Protein AF-A0A9P5Z4U0-F1 (afdb_monomer_lite)

Secondary structure (DSSP, 8-state):
-HHHHHHHHHHHHHTS--HHHHHHHHHHHHHHHHHHHHHHHHHHHHHIIIIISTTSHHHHHHHHHS--HHHHHHHHHHHHHHHHHHHHHHHHHHHHHGGGS-S-S-------PPP--SS-HHHHHHHHHHHHHHHHHHHHHHHHHHHHHHHHHHHHHH-S-HHHHHHHHHHHHHHHHHHHHHHHHHHHHHHHTTT--GGG-HHHHHHHHHHHHHHHHHHHHHHS--HHHHHHHHHHHHHHHHHHHHHHHTT-

pLDDT: mean 77.18, std 10.47, range [48.59, 92.88]

Sequence (252 aa):
MYTVTYIGTTYIYVSKKSFKRQLVPIAIAILYLCNIIKFGAQWYTIKWEAIDNGNTRDSDFLSLYNLPQWYYLTYEIPFVILLILSDALLYFLLLNWSSSYRWACFRPSHKIRQFNISNALAVEFSQLLTAALTVTFGTTFITTILIAYRIYSVSKHEGVSARRFKHIIDIIVQTGAVNSLTLWALALSPLVDGGTPVLTNTRLFAVQHYTENVLPILAIEVSQPNHDVILSMRGARNEGNMVEDAKEMHRT

Radius of gyration: 24.39 Å; chains: 1; bounding box: 59×64×67 Å

Structure (mmCIF, N/CA/C/O backbone):
data_AF-A0A9P5Z4U0-F1
#
_entry.id   AF-A0A9P5Z4U0-F1
#
loop_
_atom_site.group_PDB
_atom_site.id
_atom_site.type_symbol
_atom_site.label_atom_id
_atom_site.label_alt_id
_atom_site.label_comp_id
_atom_site.label_asym_id
_atom_site.label_entity_id
_atom_site.label_seq_id
_atom_site.pdbx_PDB_ins_code
_atom_site.Cartn_x
_atom_site.Cartn_y
_atom_site.Cartn_z
_atom_site.occupancy
_atom_site.B_iso_or_equiv
_atom_site.auth_seq_id
_atom_site.auth_comp_id
_atom_site.auth_asym_id
_atom_site.auth_atom_id
_atom_site.pdbx_PDB_model_num
ATOM 1 N N . MET A 1 1 ? -13.368 -8.382 -3.125 1.00 49.69 1 MET A N 1
ATOM 2 C CA . MET A 1 1 ? -13.760 -8.093 -1.724 1.00 49.69 1 MET A CA 1
ATOM 3 C C . MET A 1 1 ? -13.945 -6.603 -1.432 1.00 49.69 1 MET A C 1
ATOM 5 O O . MET A 1 1 ? -14.934 -6.269 -0.798 1.00 49.69 1 MET A O 1
ATOM 9 N N . TYR A 1 2 ? -13.079 -5.703 -1.915 1.00 48.84 2 TYR A N 1
ATOM 10 C CA . TYR A 1 2 ? -13.161 -4.261 -1.611 1.00 48.84 2 TYR A CA 1
ATOM 11 C C . TYR A 1 2 ? -14.477 -3.565 -2.005 1.00 48.84 2 TYR A C 1
ATOM 13 O O . TYR A 1 2 ? -14.931 -2.677 -1.289 1.00 48.84 2 TYR A O 1
ATOM 21 N N . THR A 1 3 ? -15.133 -3.992 -3.087 1.00 64.88 3 THR A N 1
ATOM 22 C CA . THR A 1 3 ? -16.388 -3.393 -3.579 1.00 64.88 3 THR A CA 1
ATOM 23 C C . THR A 1 3 ? -17.556 -3.534 -2.603 1.00 64.88 3 THR A C 1
ATOM 25 O O . THR A 1 3 ? -18.311 -2.586 -2.406 1.00 64.88 3 THR A O 1
ATOM 28 N N . VAL A 1 4 ? -17.690 -4.683 -1.937 1.00 64.31 4 VAL A N 1
ATOM 29 C CA . VAL A 1 4 ? -18.792 -4.941 -0.993 1.00 64.31 4 VAL A CA 1
ATOM 30 C C . VAL A 1 4 ? -18.602 -4.139 0.298 1.00 64.31 4 VAL A C 1
ATOM 32 O O . VAL A 1 4 ? -19.541 -3.502 0.777 1.00 64.31 4 VAL A O 1
ATOM 35 N N . THR A 1 5 ? -17.374 -4.093 0.824 1.00 67.44 5 THR A N 1
ATOM 36 C CA . THR A 1 5 ? -17.031 -3.304 2.019 1.00 67.44 5 THR A CA 1
ATOM 37 C C . THR A 1 5 ? -17.203 -1.805 1.768 1.00 67.44 5 THR A C 1
ATOM 39 O O . THR A 1 5 ? -17.684 -1.078 2.642 1.00 67.44 5 THR A O 1
ATOM 42 N N . TYR A 1 6 ? -16.868 -1.350 0.556 1.00 73.25 6 TYR A N 1
ATOM 43 C CA . TYR A 1 6 ? -17.041 0.032 0.114 1.00 73.25 6 TYR A CA 1
ATOM 44 C C . TYR A 1 6 ? -18.516 0.442 0.051 1.00 73.25 6 TYR A C 1
ATOM 46 O O . TYR A 1 6 ? -18.902 1.462 0.622 1.00 73.25 6 TYR A O 1
ATOM 54 N N . ILE A 1 7 ? -19.366 -0.373 -0.576 1.00 72.94 7 ILE A N 1
ATOM 55 C CA . ILE A 1 7 ? -20.804 -0.089 -0.675 1.00 72.94 7 ILE A CA 1
ATOM 56 C C . ILE A 1 7 ? -21.450 -0.082 0.718 1.00 72.94 7 ILE A C 1
ATOM 58 O O . ILE A 1 7 ? -22.199 0.841 1.039 1.00 72.94 7 ILE A O 1
ATOM 62 N N . GLY A 1 8 ? -21.117 -1.053 1.576 1.00 72.88 8 GLY A N 1
ATOM 63 C CA . GLY A 1 8 ? -21.686 -1.149 2.925 1.00 72.88 8 GLY A CA 1
ATOM 64 C C . GLY A 1 8 ? -21.326 0.039 3.823 1.00 72.88 8 GLY A C 1
ATOM 65 O O . GLY A 1 8 ? -22.195 0.616 4.479 1.00 72.88 8 GLY A O 1
ATOM 66 N N . THR A 1 9 ? -20.059 0.460 3.817 1.00 71.38 9 THR A N 1
ATOM 67 C CA . THR A 1 9 ? -19.623 1.641 4.582 1.00 71.38 9 THR A CA 1
ATOM 68 C C . THR A 1 9 ? -20.217 2.930 4.021 1.00 71.38 9 THR A C 1
ATOM 70 O O . THR A 1 9 ? -20.720 3.752 4.789 1.00 71.38 9 THR A O 1
ATOM 73 N N . THR A 1 10 ? -20.254 3.085 2.696 1.00 73.69 10 THR A N 1
ATOM 74 C CA . THR A 1 10 ? -20.835 4.270 2.047 1.00 73.69 10 THR A CA 1
ATOM 75 C C . THR A 1 10 ? -22.327 4.402 2.362 1.00 73.69 10 THR A C 1
ATOM 77 O O . THR A 1 10 ? -22.779 5.485 2.732 1.00 73.69 10 THR A O 1
ATOM 80 N N . TYR A 1 11 ? -23.083 3.300 2.324 1.00 78.06 11 TYR A N 1
ATOM 81 C CA . TYR A 1 11 ? -24.514 3.283 2.646 1.00 78.06 11 TYR A CA 1
ATOM 82 C C . TYR A 1 11 ? -24.805 3.763 4.078 1.00 78.06 11 TYR A C 1
ATOM 84 O O . TYR A 1 11 ? -25.650 4.637 4.294 1.00 78.06 11 TYR A O 1
ATOM 92 N N . ILE A 1 12 ? -24.051 3.264 5.065 1.00 74.31 12 ILE A N 1
ATOM 93 C CA . ILE A 1 12 ? -24.200 3.674 6.471 1.00 74.31 12 ILE A CA 1
ATOM 94 C C . ILE A 1 12 ? -23.897 5.170 6.637 1.00 74.31 12 ILE A C 1
ATOM 96 O O . ILE A 1 12 ? -24.602 5.871 7.369 1.00 74.31 12 ILE A O 1
ATOM 100 N N . TYR A 1 13 ? -22.879 5.680 5.940 1.00 65.31 13 TYR A N 1
ATOM 101 C CA . TYR A 1 13 ? -22.450 7.074 6.051 1.00 65.31 13 TYR A CA 1
ATOM 102 C C . TYR A 1 13 ? -23.389 8.072 5.363 1.00 65.31 13 TYR A C 1
ATOM 104 O O . TYR A 1 13 ? -23.604 9.160 5.901 1.00 65.31 13 TYR A O 1
ATOM 112 N N . VAL A 1 14 ? -23.992 7.706 4.229 1.00 73.19 14 VAL A N 1
ATOM 113 C CA . VAL A 1 14 ? -24.934 8.569 3.493 1.00 73.19 14 VAL A CA 1
ATOM 114 C C . VAL A 1 14 ? -26.236 8.796 4.278 1.00 73.19 14 VAL A C 1
ATOM 116 O O . VAL A 1 14 ? -26.833 9.866 4.182 1.00 73.19 14 VAL A O 1
ATOM 119 N N . SER A 1 15 ? -26.642 7.851 5.131 1.00 76.94 15 SER A N 1
ATOM 120 C CA . SER A 1 15 ? -27.908 7.928 5.879 1.00 76.94 15 SER A CA 1
ATOM 121 C C . SER A 1 15 ? -27.975 9.000 6.988 1.00 76.94 15 SER A C 1
ATOM 123 O O . SER A 1 15 ? -29.068 9.315 7.461 1.00 76.94 15 SER A O 1
ATOM 125 N N . LYS A 1 16 ? -26.850 9.598 7.426 1.00 66.25 16 LYS A N 1
ATOM 126 C CA . LYS A 1 16 ? -26.826 10.593 8.524 1.00 66.25 16 LYS A CA 1
ATOM 127 C C . LYS A 1 16 ? -26.254 11.946 8.081 1.00 66.25 16 LYS A C 1
ATOM 129 O O . LYS A 1 16 ? -25.082 12.075 7.741 1.00 66.25 16 LYS A O 1
ATOM 134 N N . LYS A 1 17 ? -27.091 12.984 8.170 1.00 69.06 17 LYS A N 1
ATOM 135 C CA . LYS A 1 17 ? -26.916 14.344 7.622 1.00 69.06 17 LYS A CA 1
ATOM 136 C C . LYS A 1 17 ? -25.912 15.216 8.410 1.00 69.06 17 LYS A C 1
ATOM 138 O O . LYS A 1 17 ? -26.284 16.228 8.992 1.00 69.06 17 LYS A O 1
ATOM 143 N N . SER A 1 18 ? -24.634 14.833 8.472 1.00 76.50 18 SER A N 1
ATOM 144 C CA . SER A 1 18 ? -23.571 15.682 9.042 1.00 76.50 18 SER A CA 1
ATOM 145 C C . SER A 1 18 ? -22.386 15.801 8.088 1.00 76.50 18 SER A C 1
ATOM 147 O O . SER A 1 18 ? -21.770 14.802 7.728 1.00 76.50 18 SER A O 1
ATOM 149 N N . PHE A 1 19 ? -22.030 17.034 7.723 1.00 62.72 19 PHE A N 1
ATOM 150 C CA . PHE A 1 19 ? -20.951 17.342 6.775 1.00 62.72 19 PHE A CA 1
ATOM 151 C C . PHE A 1 19 ? -19.583 16.797 7.233 1.00 62.72 19 PHE A C 1
ATOM 153 O O . PHE A 1 19 ? -18.803 16.301 6.427 1.00 62.72 19 PHE A O 1
ATOM 160 N N . LYS A 1 20 ? -19.329 16.751 8.552 1.00 68.25 20 LYS A N 1
ATOM 161 C CA . LYS A 1 20 ? -18.110 16.148 9.129 1.00 68.25 20 LYS A CA 1
ATOM 162 C C . LYS A 1 20 ? -17.991 14.642 8.862 1.00 68.25 20 LYS A C 1
ATOM 164 O O . LYS A 1 20 ? -16.892 14.105 8.909 1.00 68.25 20 LYS A O 1
ATOM 169 N N . ARG A 1 21 ? -19.101 13.953 8.577 1.00 69.00 21 ARG A N 1
ATOM 170 C CA . ARG A 1 21 ? -19.104 12.519 8.258 1.00 69.00 21 ARG A CA 1
ATOM 171 C C . ARG A 1 21 ? -18.877 12.230 6.776 1.00 69.00 21 ARG A C 1
ATOM 173 O O . ARG A 1 21 ? -18.514 11.106 6.466 1.00 69.00 21 ARG A O 1
ATOM 180 N N . GLN A 1 22 ? -19.040 13.201 5.878 1.00 79.00 22 GLN A N 1
ATOM 181 C CA . GLN A 1 22 ? -18.910 12.976 4.431 1.00 79.00 22 GLN A CA 1
ATOM 182 C C . GLN A 1 22 ? -17.454 12.933 3.944 1.00 79.00 22 GLN A C 1
ATOM 184 O O . GLN A 1 22 ? -17.178 12.353 2.900 1.00 79.00 22 GLN A O 1
ATOM 189 N N . LEU A 1 23 ? -16.507 13.467 4.719 1.00 80.69 23 LEU A N 1
ATOM 190 C CA . LEU A 1 23 ? -15.082 13.471 4.362 1.00 80.69 23 LEU A CA 1
ATOM 191 C C . LEU A 1 23 ? -14.488 12.055 4.271 1.00 80.69 23 LEU A C 1
ATOM 193 O O . LEU A 1 23 ? -13.725 11.759 3.358 1.00 80.69 23 LEU 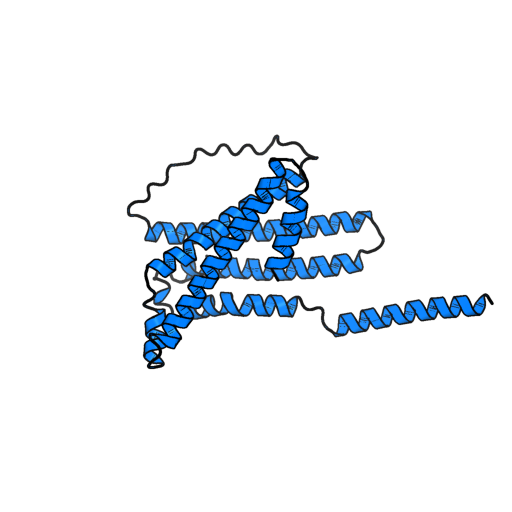A O 1
ATOM 197 N N . VAL A 1 24 ? -14.890 11.167 5.184 1.00 82.38 24 VAL A N 1
ATOM 198 C CA . VAL A 1 24 ? -14.423 9.773 5.233 1.00 82.38 24 VAL A CA 1
ATOM 199 C C . VAL A 1 24 ? -14.803 8.986 3.970 1.00 82.38 24 VAL A C 1
ATOM 201 O O . VAL A 1 24 ? -13.897 8.468 3.322 1.00 82.38 24 VAL A O 1
ATOM 204 N N . PRO A 1 25 ? -16.085 8.896 3.557 1.00 83.50 25 PRO A N 1
ATOM 205 C CA . PRO A 1 25 ? -16.447 8.152 2.354 1.00 83.50 25 PRO A CA 1
ATOM 206 C C . PRO A 1 25 ? -15.852 8.764 1.081 1.00 83.50 25 PRO A C 1
ATOM 208 O O . PRO A 1 25 ? -15.485 8.010 0.186 1.00 83.50 25 PRO A O 1
ATOM 211 N N . ILE A 1 26 ? -15.688 10.092 1.007 1.00 85.44 26 ILE A N 1
ATOM 212 C CA . ILE A 1 26 ? -15.010 10.743 -0.126 1.00 85.44 26 ILE A CA 1
ATOM 213 C C . ILE A 1 26 ? -13.545 10.305 -0.195 1.00 85.44 26 ILE A C 1
ATOM 215 O O . ILE A 1 26 ? -13.085 9.886 -1.253 1.00 85.44 26 ILE A O 1
ATOM 219 N N . ALA A 1 27 ? -12.818 10.344 0.923 1.00 86.38 27 ALA A N 1
ATOM 220 C CA . ALA A 1 27 ? -11.427 9.904 0.954 1.00 86.38 27 ALA A CA 1
ATOM 221 C C . ALA A 1 27 ? -11.297 8.420 0.572 1.00 86.38 27 ALA A C 1
ATOM 223 O O . ALA A 1 27 ? -10.462 8.080 -0.260 1.00 86.38 27 ALA A O 1
ATOM 224 N N . ILE A 1 28 ? -12.173 7.549 1.087 1.00 84.88 28 ILE A N 1
ATOM 225 C CA . ILE A 1 28 ? -12.204 6.128 0.704 1.00 84.88 28 ILE A CA 1
ATOM 226 C C . ILE A 1 28 ? -12.511 5.967 -0.797 1.00 84.88 28 ILE A C 1
ATOM 228 O O . ILE A 1 28 ? -11.898 5.129 -1.454 1.00 84.88 28 ILE A O 1
ATOM 232 N N . ALA A 1 29 ? -13.417 6.774 -1.363 1.00 86.50 29 ALA A N 1
ATOM 233 C CA . ALA A 1 29 ? -13.727 6.760 -2.795 1.00 86.50 29 ALA A CA 1
ATOM 234 C C . ALA A 1 29 ? -12.503 7.114 -3.648 1.00 86.50 29 ALA A C 1
ATOM 236 O O . ALA A 1 29 ? -12.222 6.437 -4.637 1.00 86.50 29 ALA A O 1
ATOM 237 N N . ILE A 1 30 ? -11.757 8.146 -3.243 1.00 86.12 30 ILE A N 1
ATOM 238 C CA . ILE A 1 30 ? -10.537 8.568 -3.935 1.00 86.12 30 ILE A CA 1
ATOM 239 C C . ILE A 1 30 ? -9.465 7.481 -3.821 1.00 86.12 30 ILE A C 1
ATOM 241 O O . ILE A 1 30 ? -8.886 7.106 -4.836 1.00 86.12 30 ILE A O 1
ATOM 245 N N . LEU A 1 31 ? -9.252 6.908 -2.628 1.00 86.38 31 LEU A N 1
ATOM 246 C CA . LEU A 1 31 ? -8.327 5.784 -2.445 1.00 86.38 31 LEU A CA 1
ATOM 247 C C . LEU A 1 31 ? -8.687 4.608 -3.365 1.00 86.38 31 LEU A C 1
ATOM 249 O O . LEU A 1 31 ? -7.815 3.997 -3.981 1.00 86.38 31 LEU A O 1
ATOM 253 N N . TYR A 1 32 ? -9.975 4.286 -3.479 1.00 85.62 32 TYR A N 1
ATOM 254 C CA . TYR A 1 32 ? -10.451 3.219 -4.354 1.00 85.62 32 TYR A CA 1
ATOM 255 C C . TYR A 1 32 ? -10.177 3.524 -5.832 1.00 85.62 32 TYR A C 1
ATOM 257 O O . TYR A 1 32 ? -9.650 2.672 -6.548 1.00 85.62 32 TYR A O 1
ATOM 265 N N . LEU A 1 33 ? -10.457 4.752 -6.275 1.00 89.19 33 LEU A N 1
ATOM 266 C CA . LEU A 1 33 ? -10.175 5.187 -7.641 1.00 89.19 33 LEU A CA 1
ATOM 267 C C . LEU A 1 33 ? -8.672 5.129 -7.959 1.00 89.19 33 LEU A C 1
ATOM 269 O O . LEU A 1 33 ? -8.291 4.604 -9.003 1.00 89.19 33 LEU A O 1
ATOM 273 N N . CYS A 1 34 ? -7.815 5.590 -7.044 1.00 88.94 34 CYS A N 1
ATOM 274 C CA . CYS A 1 34 ? -6.361 5.489 -7.181 1.00 88.94 34 CYS A CA 1
ATOM 275 C C . CYS A 1 34 ? -5.900 4.033 -7.338 1.00 88.94 34 CYS A C 1
ATOM 277 O O . CYS A 1 34 ? -5.071 3.746 -8.198 1.00 88.94 34 CYS A O 1
ATOM 279 N N . ASN A 1 35 ? -6.468 3.104 -6.563 1.00 86.62 35 ASN A N 1
ATOM 280 C CA . ASN A 1 35 ? -6.158 1.679 -6.693 1.00 86.62 35 ASN A CA 1
ATOM 281 C C . ASN A 1 35 ? -6.600 1.097 -8.044 1.00 86.62 35 ASN A C 1
ATOM 283 O O . ASN A 1 35 ? -5.859 0.309 -8.627 1.00 86.62 35 ASN A O 1
ATOM 287 N N . ILE A 1 36 ? -7.760 1.502 -8.576 1.00 86.75 36 ILE A N 1
ATOM 288 C CA . ILE A 1 36 ? -8.194 1.088 -9.921 1.00 86.75 36 ILE A CA 1
ATOM 289 C C . ILE A 1 36 ? -7.211 1.579 -10.983 1.00 86.75 36 ILE A C 1
ATOM 291 O O . ILE A 1 36 ? -6.847 0.809 -11.868 1.00 86.75 36 ILE A O 1
ATOM 295 N N . ILE A 1 37 ? -6.765 2.836 -10.894 1.00 90.50 37 ILE A N 1
ATOM 296 C CA . ILE A 1 37 ? -5.797 3.400 -11.845 1.00 90.50 37 ILE A CA 1
ATOM 297 C C . ILE A 1 37 ? -4.491 2.602 -11.804 1.00 90.50 37 ILE A C 1
ATOM 299 O O . ILE A 1 37 ? -4.004 2.193 -12.856 1.00 90.50 37 ILE A O 1
ATOM 303 N N . LYS A 1 38 ? -3.966 2.309 -10.606 1.00 88.69 38 LYS A N 1
ATOM 304 C CA . LYS A 1 38 ? -2.759 1.483 -10.448 1.00 88.69 38 LYS A CA 1
ATOM 305 C C . LYS A 1 38 ? -2.929 0.089 -11.046 1.00 88.69 38 LYS A C 1
ATOM 307 O O . LYS A 1 38 ? -2.064 -0.364 -11.787 1.00 88.69 38 LYS A O 1
ATOM 312 N N . PHE A 1 39 ? -4.049 -0.570 -10.756 1.00 86.94 39 PHE A N 1
ATOM 313 C CA . PHE A 1 39 ? -4.344 -1.895 -11.298 1.00 86.94 39 PHE A CA 1
ATOM 314 C C . PHE A 1 39 ? -4.455 -1.873 -12.829 1.00 86.94 39 PHE A C 1
ATOM 316 O O . PHE A 1 39 ? -3.916 -2.747 -13.500 1.00 86.94 39 PHE A O 1
ATOM 323 N N . GLY A 1 40 ? -5.103 -0.849 -13.391 1.00 92.38 40 GLY A N 1
ATOM 324 C CA . GLY A 1 40 ? -5.199 -0.655 -14.836 1.00 92.38 40 GLY A CA 1
ATOM 325 C C . GLY A 1 40 ? -3.838 -0.422 -15.494 1.00 92.38 40 GLY A C 1
ATOM 326 O O . GLY A 1 40 ? -3.565 -1.013 -16.536 1.00 92.38 40 GLY A O 1
ATOM 327 N N . ALA A 1 41 ? -2.971 0.381 -14.870 1.00 90.44 41 ALA A N 1
ATOM 328 C CA . ALA A 1 41 ? -1.604 0.598 -15.337 1.00 90.44 41 ALA A CA 1
ATOM 329 C C . ALA A 1 41 ? -0.793 -0.707 -15.313 1.00 90.44 41 ALA A C 1
ATOM 331 O O . ALA A 1 41 ? -0.191 -1.064 -16.319 1.00 90.44 41 ALA A O 1
ATOM 332 N N . GLN A 1 42 ? -0.851 -1.463 -14.213 1.00 88.00 42 GLN A N 1
ATOM 333 C CA . GLN A 1 42 ? -0.169 -2.755 -14.092 1.00 88.00 42 GLN A CA 1
ATOM 334 C C . GLN A 1 42 ? -0.669 -3.771 -15.129 1.00 88.00 42 GLN A C 1
ATOM 336 O O . GLN A 1 42 ? 0.126 -4.455 -15.768 1.00 88.00 42 GLN A O 1
ATOM 341 N N . TRP A 1 43 ? -1.986 -3.849 -15.333 1.00 91.31 43 TRP A N 1
ATOM 342 C CA . TRP A 1 43 ? -2.580 -4.712 -16.352 1.00 91.31 43 TRP A CA 1
ATOM 343 C C . TRP A 1 43 ? -2.118 -4.341 -17.762 1.00 91.31 43 TRP A C 1
ATOM 345 O O . TRP A 1 43 ? -1.783 -5.217 -18.559 1.00 91.31 43 TRP A O 1
ATOM 355 N N . TYR A 1 44 ? -2.091 -3.042 -18.073 1.00 92.88 44 TYR A N 1
ATOM 356 C CA . TYR A 1 44 ? -1.587 -2.561 -19.352 1.00 92.88 44 TYR A CA 1
ATOM 357 C C . TYR A 1 44 ? -0.125 -2.959 -19.560 1.00 92.88 44 TYR A C 1
ATOM 359 O O . TYR A 1 44 ? 0.208 -3.425 -20.643 1.00 92.88 44 TYR A O 1
ATOM 367 N N . THR A 1 45 ? 0.721 -2.832 -18.537 1.00 89.69 45 THR A N 1
ATOM 368 C CA . THR A 1 45 ? 2.134 -3.221 -18.614 1.00 89.69 45 THR A CA 1
ATOM 369 C C . THR A 1 45 ? 2.296 -4.702 -18.927 1.00 89.69 45 THR A C 1
ATOM 371 O O . THR A 1 45 ? 2.984 -5.042 -19.882 1.00 89.69 45 THR A O 1
ATOM 374 N N . ILE A 1 46 ? 1.568 -5.576 -18.226 1.00 87.00 46 ILE A N 1
ATOM 375 C CA . ILE A 1 46 ? 1.584 -7.021 -18.510 1.00 87.00 46 ILE A CA 1
ATOM 376 C C . ILE A 1 46 ? 1.163 -7.293 -19.959 1.00 87.00 46 ILE A C 1
ATOM 378 O O . ILE A 1 46 ? 1.766 -8.119 -20.640 1.00 87.00 46 ILE A O 1
ATOM 382 N N . LYS A 1 47 ? 0.134 -6.594 -20.453 1.00 92.62 47 LYS A N 1
ATOM 383 C CA . LYS A 1 47 ? -0.321 -6.728 -21.841 1.00 92.62 47 LYS A CA 1
ATOM 384 C C . LYS A 1 47 ? 0.748 -6.254 -22.835 1.00 92.62 47 LYS A C 1
ATOM 386 O O . LYS A 1 47 ? 0.997 -6.936 -23.823 1.00 92.62 47 LYS A O 1
ATOM 391 N N . TRP A 1 48 ? 1.350 -5.098 -22.577 1.00 90.44 48 TRP A N 1
ATOM 392 C CA . TRP A 1 48 ? 2.384 -4.491 -23.412 1.00 90.44 48 TRP A CA 1
ATOM 393 C C . TRP A 1 48 ? 3.625 -5.383 -23.520 1.00 90.44 48 TRP A C 1
ATOM 395 O O . TRP A 1 48 ? 4.168 -5.564 -24.608 1.00 90.44 48 TRP A O 1
ATOM 405 N N . GLU A 1 49 ? 4.050 -5.974 -22.406 1.00 87.44 49 GLU A N 1
ATOM 406 C CA . GLU A 1 49 ? 5.168 -6.916 -22.359 1.00 87.44 49 GLU A CA 1
ATOM 407 C C . GLU A 1 49 ? 4.802 -8.210 -23.093 1.00 87.44 49 GLU A C 1
ATOM 409 O O . GLU A 1 49 ? 5.416 -8.544 -24.101 1.00 87.44 49 GLU A O 1
ATOM 414 N N . ALA A 1 50 ? 3.735 -8.888 -22.660 1.00 86.38 50 ALA A N 1
ATOM 415 C CA . ALA A 1 50 ? 3.427 -10.237 -23.125 1.00 86.38 50 ALA A CA 1
ATOM 416 C C . ALA A 1 50 ? 2.872 -10.308 -24.557 1.00 86.38 50 ALA A C 1
ATOM 418 O O . ALA A 1 50 ? 3.066 -11.316 -25.233 1.00 86.38 50 ALA A O 1
ATOM 419 N N . ILE A 1 51 ? 2.129 -9.292 -25.010 1.00 91.25 51 ILE A N 1
ATOM 420 C CA . ILE A 1 51 ? 1.443 -9.321 -26.314 1.00 91.25 51 ILE A CA 1
ATOM 421 C C . ILE A 1 51 ? 2.195 -8.493 -27.347 1.00 91.25 51 ILE A C 1
ATOM 423 O O . ILE A 1 51 ? 2.416 -8.968 -28.458 1.00 91.25 51 ILE A O 1
ATOM 427 N N . ASP A 1 52 ? 2.567 -7.261 -26.996 1.00 92.62 52 ASP A N 1
ATOM 428 C CA . ASP A 1 52 ? 3.088 -6.319 -27.987 1.00 92.62 52 ASP A CA 1
ATOM 429 C C . ASP A 1 52 ? 4.606 -6.487 -28.198 1.00 92.62 52 ASP A C 1
ATOM 431 O O . ASP A 1 52 ? 5.091 -6.273 -29.309 1.00 92.62 52 ASP A O 1
ATOM 435 N N . ASN A 1 53 ? 5.357 -6.917 -27.172 1.00 90.94 53 ASN A N 1
ATOM 436 C CA . ASN A 1 53 ? 6.825 -7.026 -27.223 1.00 90.94 53 ASN A CA 1
ATOM 437 C C . ASN A 1 53 ? 7.381 -8.444 -26.980 1.00 90.94 53 ASN A C 1
ATOM 439 O O . ASN A 1 53 ? 8.594 -8.660 -27.093 1.00 90.94 53 ASN A O 1
ATOM 443 N N . GLY A 1 54 ? 6.513 -9.427 -26.730 1.00 85.19 54 GLY A N 1
ATOM 444 C CA . GLY A 1 54 ? 6.899 -10.775 -26.302 1.00 85.19 54 GLY A CA 1
ATOM 445 C C . GLY A 1 54 ? 7.278 -11.768 -27.393 1.00 85.19 54 GLY A C 1
ATOM 446 O O . GLY A 1 54 ? 7.015 -12.963 -27.278 1.00 85.19 54 GLY A O 1
ATOM 447 N N . ASN A 1 55 ? 7.921 -11.306 -28.468 1.00 90.50 55 ASN A N 1
ATOM 448 C CA . ASN A 1 55 ? 8.374 -12.199 -29.542 1.00 90.50 55 ASN A CA 1
ATOM 449 C C . ASN A 1 55 ? 9.497 -13.154 -29.093 1.00 90.50 55 ASN A C 1
ATOM 451 O O . ASN A 1 55 ? 9.634 -14.246 -29.644 1.00 90.50 55 ASN A O 1
ATOM 455 N N . THR A 1 56 ? 10.320 -12.752 -28.119 1.00 91.62 56 THR A N 1
ATOM 456 C CA . THR A 1 56 ? 11.439 -13.541 -27.581 1.00 91.62 56 THR A CA 1
ATOM 457 C C . THR A 1 56 ? 11.620 -13.274 -26.085 1.00 91.62 56 THR A C 1
ATOM 459 O O . THR A 1 56 ? 11.325 -12.178 -25.619 1.00 91.62 56 THR A O 1
ATOM 462 N N . ARG A 1 57 ? 12.197 -14.225 -25.330 1.00 84.50 57 ARG A N 1
ATOM 463 C CA . ARG A 1 57 ? 12.521 -13.995 -23.904 1.00 84.50 57 ARG A CA 1
ATOM 464 C C . ARG A 1 57 ? 13.436 -12.787 -23.699 1.00 84.50 57 ARG A C 1
ATOM 466 O O . ARG A 1 57 ? 13.292 -12.084 -22.708 1.00 84.50 57 ARG A O 1
ATOM 473 N N . ASP A 1 58 ? 14.362 -12.538 -24.620 1.00 86.69 58 ASP A N 1
ATOM 474 C CA . ASP A 1 58 ? 15.278 -11.400 -24.510 1.00 86.69 58 ASP A CA 1
ATOM 475 C C . ASP A 1 58 ? 14.551 -10.066 -24.735 1.00 86.69 58 ASP A C 1
ATOM 477 O O . ASP A 1 58 ? 14.835 -9.085 -24.044 1.00 86.69 58 ASP A O 1
ATOM 481 N N . SER A 1 59 ? 13.573 -10.025 -25.651 1.00 86.56 59 SER A N 1
ATOM 482 C CA . SER A 1 59 ? 12.748 -8.832 -25.873 1.00 86.56 59 SER A CA 1
ATOM 483 C C . SER A 1 59 ? 11.783 -8.562 -24.717 1.00 86.56 59 SER A C 1
ATOM 485 O O . SER A 1 59 ? 11.597 -7.395 -24.377 1.00 86.56 59 SER A O 1
ATOM 487 N N . ASP A 1 60 ? 11.268 -9.603 -24.051 1.00 81.88 60 ASP A N 1
ATOM 488 C CA . ASP A 1 60 ? 10.514 -9.460 -22.796 1.00 81.88 60 ASP A CA 1
ATOM 489 C C . ASP A 1 60 ? 11.364 -8.749 -21.737 1.00 81.88 60 ASP A C 1
ATOM 491 O O . ASP A 1 60 ? 10.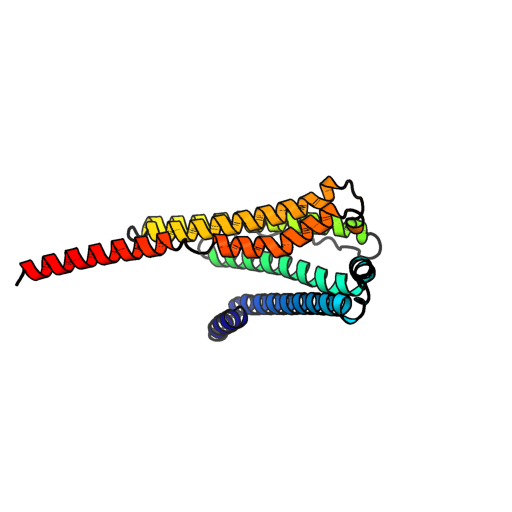961 -7.720 -21.191 1.00 81.88 60 ASP A O 1
ATOM 495 N N . PHE A 1 61 ? 12.588 -9.237 -21.501 1.00 81.44 61 PHE A N 1
ATOM 496 C CA . PHE A 1 61 ? 13.499 -8.620 -20.537 1.00 81.44 61 PHE A CA 1
ATOM 497 C C . PHE A 1 61 ? 13.861 -7.178 -20.909 1.00 81.44 61 PHE A C 1
ATOM 499 O O . PHE A 1 61 ? 13.887 -6.318 -20.034 1.00 81.44 61 PHE A O 1
ATOM 506 N N . LEU A 1 62 ? 14.111 -6.882 -22.186 1.00 84.94 62 LEU A N 1
ATOM 507 C CA . LEU A 1 62 ? 14.400 -5.518 -22.649 1.00 84.94 62 LEU A CA 1
ATOM 508 C C . LEU A 1 62 ? 13.195 -4.575 -22.536 1.00 84.94 62 LEU A C 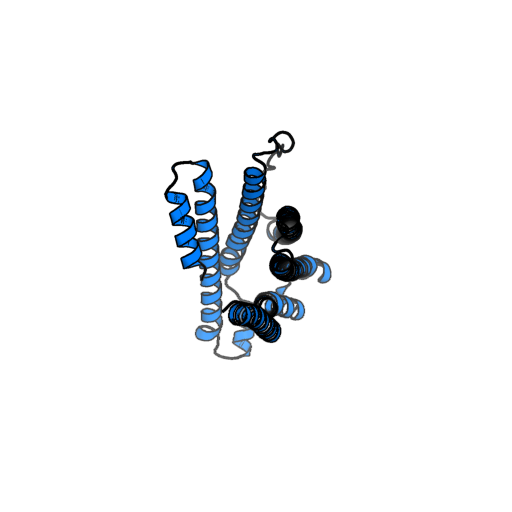1
ATOM 510 O O . LEU A 1 62 ? 13.381 -3.372 -22.334 1.00 84.94 62 LEU A O 1
ATOM 514 N N . SER A 1 63 ? 11.973 -5.094 -22.660 1.00 83.81 63 SER A N 1
ATOM 515 C CA . SER A 1 63 ? 10.750 -4.293 -22.564 1.00 83.81 63 SER A CA 1
ATOM 516 C C . SER A 1 63 ? 10.488 -3.785 -21.141 1.00 83.81 63 SER A C 1
ATOM 518 O O . SER A 1 63 ? 10.067 -2.638 -20.988 1.00 83.81 63 SER A O 1
ATOM 520 N N . LEU A 1 64 ? 10.883 -4.552 -20.114 1.00 79.62 64 LEU A N 1
ATOM 521 C CA . LEU A 1 64 ? 10.839 -4.134 -18.703 1.00 79.62 64 LEU A CA 1
ATOM 522 C C . LEU A 1 64 ? 11.673 -2.871 -18.431 1.00 79.62 64 LEU A C 1
ATOM 524 O O . LEU A 1 64 ? 11.323 -2.059 -17.577 1.00 79.62 64 LEU A O 1
ATOM 528 N N . TYR A 1 65 ? 12.771 -2.677 -19.169 1.00 81.00 65 TYR A N 1
ATOM 529 C CA . TYR A 1 65 ? 13.635 -1.499 -19.025 1.00 81.00 65 TYR A CA 1
ATOM 530 C C . TYR A 1 65 ? 13.161 -0.291 -19.839 1.00 81.00 65 TYR A C 1
ATOM 532 O O . TYR A 1 65 ? 13.564 0.836 -19.555 1.00 81.00 65 TYR A O 1
ATOM 540 N N . ASN A 1 66 ? 12.296 -0.505 -20.832 1.00 86.81 66 ASN A N 1
ATOM 541 C CA . ASN A 1 66 ? 11.823 0.521 -21.762 1.00 86.81 66 ASN A CA 1
ATOM 542 C C . ASN A 1 66 ? 10.337 0.837 -21.552 1.00 86.81 66 ASN A C 1
ATOM 544 O O . ASN A 1 66 ? 9.569 0.983 -22.506 1.00 86.81 66 ASN A O 1
ATOM 548 N N . LEU A 1 67 ? 9.931 0.955 -20.286 1.00 85.50 67 LEU A N 1
ATOM 549 C CA . LEU A 1 67 ? 8.572 1.341 -19.927 1.00 85.50 67 LEU A CA 1
ATOM 550 C C . LEU A 1 67 ? 8.256 2.760 -20.433 1.00 85.50 67 LEU A C 1
ATOM 552 O O . LEU A 1 67 ? 9.074 3.674 -20.273 1.00 85.50 67 LEU A O 1
ATOM 556 N N . PRO A 1 68 ? 7.058 2.986 -21.001 1.00 88.25 68 PRO A N 1
ATOM 557 C CA . PRO A 1 68 ? 6.639 4.314 -21.422 1.00 88.25 68 PRO A CA 1
ATOM 558 C C . PRO A 1 68 ? 6.699 5.320 -20.268 1.00 88.25 68 PRO A C 1
ATOM 560 O O . PRO A 1 68 ? 6.259 5.028 -19.160 1.00 88.25 68 PRO A O 1
ATOM 563 N N . GLN A 1 69 ? 7.157 6.547 -20.523 1.00 84.56 69 GLN A N 1
ATOM 564 C CA . GLN A 1 69 ? 7.319 7.555 -19.465 1.00 84.56 69 GLN A CA 1
ATOM 565 C C . GLN A 1 69 ? 6.012 7.863 -18.707 1.00 84.56 69 GLN A C 1
ATOM 567 O O . GLN A 1 69 ? 6.028 8.159 -17.512 1.00 84.56 69 GLN A O 1
ATOM 572 N N . TRP A 1 70 ? 4.864 7.762 -19.385 1.00 86.75 70 TRP A N 1
ATOM 573 C CA . TRP A 1 70 ? 3.558 7.966 -18.761 1.00 86.75 70 TRP A CA 1
ATOM 574 C C . TRP A 1 70 ? 3.239 6.913 -17.690 1.00 86.75 70 TRP A C 1
ATOM 576 O O . TRP A 1 70 ? 2.498 7.234 -16.762 1.00 86.75 70 TRP A O 1
ATOM 586 N N . TYR A 1 71 ? 3.818 5.706 -17.770 1.00 88.00 71 TYR A N 1
ATOM 587 C CA . TYR A 1 71 ? 3.617 4.642 -16.784 1.00 88.00 71 TYR A CA 1
ATOM 588 C C . TYR A 1 71 ? 4.011 5.126 -15.389 1.00 88.00 71 TYR A C 1
ATOM 590 O O . TYR A 1 71 ? 3.208 5.046 -14.457 1.00 88.00 71 TYR A O 1
ATOM 598 N N . TYR A 1 72 ? 5.193 5.741 -15.277 1.00 83.25 72 TYR A N 1
ATOM 599 C CA . TYR A 1 72 ? 5.686 6.309 -14.024 1.00 83.25 72 TYR A CA 1
ATOM 600 C C . TYR A 1 72 ? 4.715 7.351 -13.463 1.00 83.25 72 TYR A C 1
ATOM 602 O O . TYR A 1 72 ? 4.370 7.298 -12.290 1.00 83.25 72 TYR A O 1
ATOM 610 N N . LEU A 1 73 ? 4.176 8.244 -14.298 1.00 84.25 73 LEU A N 1
ATOM 611 C CA . LEU A 1 73 ? 3.182 9.226 -13.846 1.00 84.25 73 LEU A CA 1
ATOM 612 C C . LEU A 1 73 ? 1.904 8.548 -13.336 1.00 84.25 73 LEU A C 1
ATOM 614 O O . LEU A 1 73 ? 1.386 8.911 -12.281 1.00 84.25 73 LEU A O 1
ATOM 618 N N . THR A 1 74 ? 1.402 7.546 -14.059 1.00 88.25 74 THR A N 1
ATOM 619 C CA . THR A 1 74 ? 0.172 6.834 -13.685 1.00 88.25 74 THR A CA 1
ATOM 620 C C . THR A 1 74 ? 0.330 5.910 -12.484 1.00 88.25 74 THR A C 1
ATOM 622 O O . THR A 1 74 ? -0.666 5.615 -11.831 1.00 88.25 74 THR A O 1
ATOM 625 N N . TYR A 1 75 ? 1.545 5.461 -12.169 1.00 85.94 75 TYR A N 1
ATOM 626 C CA . TYR A 1 75 ? 1.806 4.568 -11.043 1.00 85.94 75 TYR A CA 1
ATOM 627 C C . TYR A 1 75 ? 2.211 5.336 -9.776 1.00 85.94 75 TYR A C 1
ATOM 629 O O . TYR A 1 75 ? 1.648 5.102 -8.702 1.00 85.94 75 TYR A O 1
ATOM 637 N N . GLU A 1 76 ? 3.123 6.302 -9.911 1.00 81.62 76 GLU A N 1
ATOM 638 C CA . GLU A 1 76 ? 3.701 7.061 -8.796 1.00 81.62 76 GLU A CA 1
ATOM 639 C C . GLU A 1 76 ? 2.728 8.097 -8.223 1.00 81.62 76 GLU A C 1
ATOM 641 O O . GLU A 1 76 ? 2.586 8.218 -7.005 1.00 81.62 76 GLU A O 1
ATOM 646 N N . ILE A 1 77 ? 1.999 8.835 -9.072 1.00 85.00 77 ILE A N 1
ATOM 647 C CA . ILE A 1 77 ? 1.093 9.891 -8.589 1.00 85.00 77 ILE A CA 1
ATOM 648 C C . ILE A 1 77 ? -0.023 9.302 -7.712 1.00 85.00 77 ILE A C 1
ATOM 650 O O . ILE A 1 77 ? -0.210 9.784 -6.589 1.00 85.00 77 ILE A O 1
ATOM 654 N N . PRO A 1 78 ? -0.753 8.247 -8.134 1.00 88.25 78 PRO A N 1
ATOM 655 C CA . PRO A 1 78 ? -1.746 7.623 -7.268 1.00 88.25 78 PRO A CA 1
ATOM 656 C C . PRO A 1 78 ? -1.138 7.027 -6.003 1.00 88.25 78 PRO A C 1
ATOM 658 O O . PRO A 1 78 ? -1.798 7.048 -4.971 1.00 88.25 78 PRO A O 1
ATOM 661 N N . PHE A 1 79 ? 0.101 6.530 -6.048 1.00 83.06 79 PHE A N 1
ATOM 662 C CA . PHE A 1 79 ? 0.788 6.033 -4.859 1.00 83.06 79 PHE A CA 1
ATOM 663 C C . PHE A 1 79 ? 1.007 7.138 -3.817 1.00 83.06 79 PHE A C 1
ATOM 665 O O . PHE A 1 79 ? 0.628 6.969 -2.658 1.00 83.06 79 PHE A O 1
ATOM 672 N N . VAL A 1 80 ? 1.511 8.304 -4.229 1.00 81.38 80 VAL A N 1
ATOM 673 C CA . VAL A 1 80 ? 1.678 9.460 -3.333 1.00 81.38 80 VAL A CA 1
ATOM 674 C C . VAL A 1 80 ? 0.328 9.942 -2.789 1.00 81.38 80 VAL A C 1
ATOM 676 O O . VAL A 1 80 ? 0.207 10.242 -1.602 1.00 81.38 80 VAL A O 1
ATOM 679 N N . ILE A 1 81 ? -0.718 9.967 -3.622 1.00 84.81 81 ILE A N 1
ATOM 680 C CA . ILE A 1 81 ? -2.075 10.332 -3.184 1.00 84.81 81 ILE A CA 1
ATOM 681 C C . ILE A 1 81 ? -2.613 9.329 -2.155 1.00 84.81 81 ILE A C 1
ATOM 683 O O . ILE A 1 81 ? -3.171 9.750 -1.142 1.00 84.81 81 ILE A O 1
ATOM 687 N N . LEU A 1 82 ? -2.436 8.024 -2.388 1.00 85.75 82 LEU A N 1
ATOM 688 C CA . LEU A 1 82 ? -2.825 6.966 -1.450 1.00 85.75 82 LEU A CA 1
ATOM 689 C C . LEU A 1 82 ? -2.146 7.166 -0.094 1.00 85.75 82 LEU A C 1
ATOM 691 O O . LEU A 1 82 ? -2.808 7.081 0.937 1.00 85.75 82 LEU A O 1
ATOM 695 N N . LEU A 1 83 ? -0.852 7.481 -0.109 1.00 79.94 83 LEU A N 1
ATOM 696 C CA . LEU A 1 83 ? -0.036 7.710 1.078 1.00 79.94 83 LEU A CA 1
ATOM 697 C C . LEU A 1 83 ? -0.537 8.920 1.881 1.00 79.94 83 LEU A C 1
ATOM 699 O O . LEU A 1 83 ? -0.880 8.790 3.056 1.00 79.94 83 LEU A O 1
ATOM 703 N N . ILE A 1 84 ? -0.705 10.068 1.216 1.00 82.88 84 ILE A N 1
ATOM 704 C CA . ILE A 1 84 ? -1.206 11.304 1.838 1.00 82.88 84 ILE A CA 1
ATOM 705 C C . ILE A 1 84 ? -2.624 11.114 2.388 1.00 82.88 84 ILE A C 1
ATOM 707 O O . ILE A 1 84 ? -2.916 11.527 3.510 1.00 82.88 84 ILE A O 1
ATOM 711 N N . LEU A 1 85 ? -3.525 10.500 1.615 1.00 85.62 85 LEU A N 1
ATOM 712 C CA . LEU A 1 85 ? -4.909 10.284 2.040 1.00 85.62 85 LEU A CA 1
ATOM 713 C C . LEU A 1 85 ? -5.014 9.260 3.166 1.00 85.62 85 LEU A C 1
ATOM 715 O O . LEU A 1 85 ? -5.861 9.432 4.041 1.00 85.62 85 LEU A O 1
ATOM 719 N N . SER A 1 86 ? -4.172 8.226 3.164 1.00 83.25 86 SER A N 1
ATOM 720 C CA . SER A 1 86 ? -4.103 7.239 4.242 1.00 83.25 86 SER A CA 1
ATOM 721 C C . SER A 1 86 ? -3.693 7.899 5.556 1.00 83.25 86 SER A C 1
ATOM 723 O O . SER A 1 86 ? -4.396 7.762 6.559 1.00 83.25 86 SER A O 1
ATOM 725 N N . ASP A 1 87 ? -2.625 8.699 5.541 1.00 80.00 87 ASP A N 1
ATOM 726 C CA . ASP A 1 87 ? -2.165 9.425 6.728 1.00 80.00 87 ASP A CA 1
ATOM 727 C C . ASP A 1 87 ? -3.186 10.482 7.179 1.00 80.00 87 ASP A C 1
ATOM 729 O O . ASP A 1 87 ? -3.466 10.617 8.374 1.00 80.00 87 ASP A O 1
ATOM 733 N N . ALA A 1 88 ? -3.819 11.191 6.239 1.00 82.31 88 ALA A N 1
ATOM 734 C CA . ALA A 1 88 ? -4.877 12.152 6.546 1.00 82.31 88 ALA A CA 1
ATOM 735 C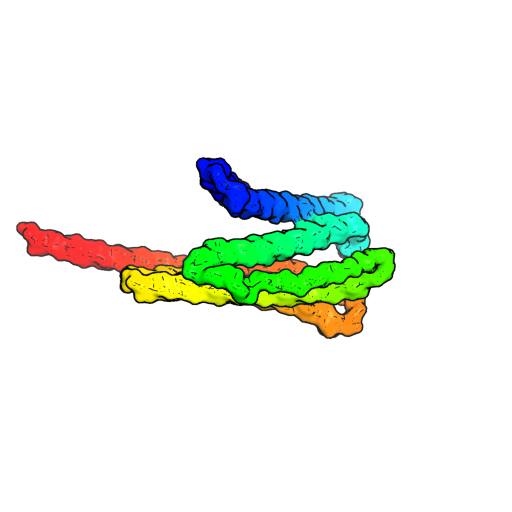 C . ALA A 1 88 ? -6.111 11.478 7.170 1.00 82.31 88 ALA A C 1
ATOM 737 O O . ALA A 1 88 ? -6.685 12.007 8.126 1.00 82.31 88 ALA A O 1
ATOM 738 N N . LEU A 1 89 ? -6.512 10.305 6.668 1.00 83.31 89 LEU A N 1
ATOM 739 C CA . LEU A 1 89 ? -7.601 9.505 7.231 1.00 83.31 89 LEU A CA 1
ATOM 740 C C . LEU A 1 89 ? -7.258 9.006 8.629 1.00 83.31 89 LEU A C 1
ATOM 742 O O . LEU A 1 89 ? -8.092 9.114 9.527 1.00 83.31 89 LEU A O 1
ATOM 746 N N . LEU A 1 90 ? -6.042 8.504 8.831 1.00 79.19 90 LEU A N 1
ATOM 747 C CA . LEU A 1 90 ? -5.563 8.072 10.138 1.00 79.19 90 LEU A CA 1
ATOM 748 C C . LEU A 1 90 ? -5.602 9.228 11.142 1.00 79.19 90 LEU A C 1
ATOM 750 O O . LEU A 1 90 ? -6.189 9.099 12.216 1.00 79.19 90 LEU A O 1
ATOM 754 N N . TYR A 1 91 ? -5.031 10.374 10.776 1.00 80.69 91 TYR A N 1
ATOM 755 C CA . TYR A 1 91 ? -5.040 11.576 11.602 1.00 80.69 91 TYR A CA 1
ATOM 756 C C . TYR A 1 91 ? -6.468 12.030 11.925 1.00 80.69 91 TYR A C 1
ATOM 758 O O . TYR A 1 91 ? -6.793 12.322 13.078 1.00 80.69 91 TYR A O 1
ATOM 766 N N . PHE A 1 92 ? -7.353 12.026 10.926 1.00 80.69 92 PHE A N 1
ATOM 767 C CA . PHE A 1 92 ? -8.760 12.367 11.104 1.00 80.69 92 PHE A CA 1
ATOM 768 C C . PHE A 1 92 ? -9.475 11.401 12.056 1.00 80.69 92 PHE A C 1
ATOM 770 O O . PHE A 1 92 ? -10.230 11.839 12.928 1.00 80.69 92 PHE A O 1
ATOM 777 N N . LEU A 1 93 ? -9.223 10.096 11.931 1.00 77.38 93 LEU A N 1
ATOM 778 C CA . LEU A 1 93 ? -9.762 9.080 12.832 1.00 77.38 93 LEU A CA 1
ATOM 779 C C . LEU A 1 93 ? -9.255 9.286 14.261 1.00 77.38 93 LEU A C 1
ATOM 781 O O . LEU A 1 93 ? -10.064 9.233 15.183 1.00 77.38 93 LEU A O 1
ATOM 785 N N . LEU A 1 94 ? -7.966 9.585 14.448 1.00 74.06 94 LEU A N 1
ATOM 786 C CA . LEU A 1 94 ? -7.368 9.847 15.762 1.00 74.06 94 LEU A CA 1
ATOM 787 C C . LEU A 1 94 ? -7.945 11.107 16.425 1.00 74.06 94 LEU A C 1
ATOM 789 O O . LEU A 1 94 ? -8.287 11.077 17.607 1.00 74.06 94 LEU A O 1
ATOM 793 N N . LEU A 1 95 ? -8.124 12.195 15.673 1.00 72.19 95 LEU A N 1
ATOM 794 C CA . LEU A 1 95 ? -8.737 13.423 16.192 1.00 72.19 95 L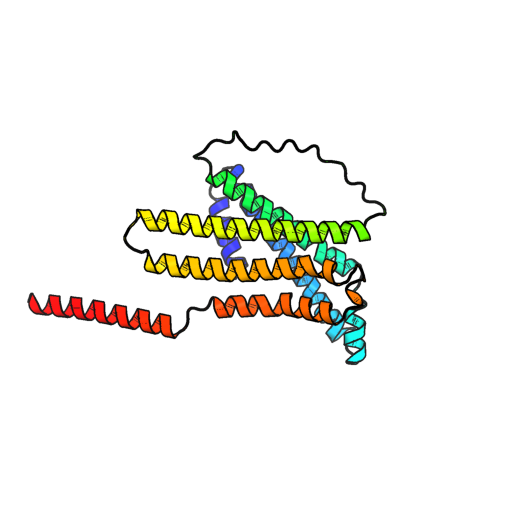EU A CA 1
ATOM 795 C C . LEU A 1 95 ? -10.217 13.248 16.523 1.00 72.19 95 LEU A C 1
ATOM 797 O O . LEU A 1 95 ? -10.703 13.736 17.544 1.00 72.19 95 LEU A O 1
ATOM 801 N N . ASN A 1 96 ? -10.959 12.561 15.656 1.00 70.44 96 ASN A N 1
ATOM 802 C CA . ASN A 1 96 ? -12.372 12.314 15.907 1.00 70.44 96 ASN A CA 1
ATOM 803 C C . ASN A 1 96 ? -12.563 11.335 17.080 1.00 70.44 96 ASN A C 1
ATOM 805 O O . ASN A 1 96 ? -13.543 11.439 17.818 1.00 70.44 96 ASN A O 1
ATOM 809 N N . TRP A 1 97 ? -11.601 10.431 17.293 1.00 66.12 97 TRP A N 1
ATOM 810 C CA . TRP A 1 97 ? -11.544 9.538 18.447 1.00 66.12 97 TRP A CA 1
ATOM 811 C C . TRP A 1 97 ? -11.357 10.301 19.764 1.00 66.12 97 TRP A C 1
ATOM 813 O O . TRP A 1 97 ? -12.014 10.002 20.762 1.00 66.12 97 TRP A O 1
ATOM 823 N N . SER A 1 98 ? -10.513 11.334 19.777 1.00 61.38 98 SER A N 1
ATOM 824 C CA . SER A 1 98 ? -10.211 12.116 20.977 1.00 61.38 98 SER A CA 1
ATOM 825 C C . SER A 1 98 ? -11.253 13.188 21.301 1.00 61.38 98 SER A C 1
ATOM 827 O O . SER A 1 98 ? -10.966 14.087 22.084 1.00 61.38 98 SER A O 1
ATOM 829 N N . SER A 1 99 ? -12.486 13.109 20.786 1.00 56.19 99 SER A N 1
ATOM 830 C CA . SER A 1 99 ? -13.556 14.052 21.157 1.00 56.19 99 SER A CA 1
ATOM 831 C C . SER A 1 99 ? -13.829 14.115 22.676 1.00 56.19 99 SER A C 1
ATOM 833 O O . SER A 1 99 ? -14.527 15.027 23.117 1.00 56.19 99 SER A O 1
ATOM 835 N N . SER A 1 100 ? -13.271 13.199 23.479 1.00 58.66 100 SER A N 1
ATOM 836 C CA . SER A 1 100 ? -13.289 13.270 24.946 1.00 58.66 100 SER A CA 1
ATOM 837 C C . SER A 1 100 ? -12.098 14.016 25.585 1.00 58.66 100 SER A C 1
ATOM 839 O O . SER A 1 100 ? -12.192 14.376 26.754 1.00 58.66 100 SER A O 1
ATOM 841 N N . TYR A 1 101 ? -11.006 14.308 24.865 1.00 50.84 101 TYR A N 1
ATOM 842 C CA . TYR A 1 101 ? -9.845 15.049 25.383 1.00 50.84 101 TYR A CA 1
ATOM 843 C C . TYR A 1 101 ? -9.423 16.154 24.401 1.00 50.84 101 TYR A C 1
ATOM 845 O O . TYR A 1 101 ? -8.988 15.926 23.277 1.00 50.84 101 TYR A O 1
ATOM 853 N N . ARG A 1 102 ? -9.657 17.390 24.842 1.00 54.56 102 ARG A N 1
ATOM 854 C CA . ARG A 1 102 ? -9.772 18.622 24.056 1.00 54.56 102 ARG A CA 1
ATOM 855 C C . ARG A 1 102 ? -8.538 18.969 23.204 1.00 54.56 102 ARG A C 1
ATOM 857 O O . ARG A 1 102 ? -7.437 19.095 23.719 1.00 54.56 102 ARG A O 1
ATOM 864 N N . TRP A 1 103 ? -8.829 19.259 21.935 1.00 48.59 103 TRP A N 1
ATOM 865 C CA . TRP A 1 103 ? -8.233 20.076 20.855 1.00 48.59 103 TRP A CA 1
ATOM 866 C C . TRP A 1 103 ? -7.164 21.167 21.139 1.00 48.59 103 TRP A C 1
ATOM 868 O O . TRP A 1 103 ? -6.900 21.982 20.257 1.00 48.59 103 TRP A O 1
ATOM 878 N N . ALA A 1 104 ? -6.547 21.248 22.318 1.00 56.94 104 ALA A N 1
ATOM 879 C CA . ALA A 1 104 ? -5.697 22.379 22.698 1.00 56.94 104 ALA A CA 1
ATOM 880 C C . ALA A 1 104 ? -4.232 22.268 22.232 1.00 56.94 104 ALA A C 1
ATOM 882 O O . ALA A 1 104 ? -3.604 23.297 22.004 1.00 56.94 104 ALA A O 1
ATOM 883 N N . CYS A 1 105 ? -3.677 21.064 22.059 1.00 55.94 105 CYS A N 1
ATOM 884 C CA . CYS A 1 105 ? -2.222 20.926 21.890 1.00 55.94 105 CYS A CA 1
ATOM 885 C C . CYS A 1 105 ? -1.711 20.855 20.445 1.00 55.94 105 CYS A C 1
ATOM 887 O O . CYS A 1 105 ? -0.506 20.949 20.251 1.00 55.94 105 CYS A O 1
ATOM 889 N N . PHE A 1 106 ? -2.566 20.715 19.428 1.00 52.94 106 PHE A N 1
ATOM 890 C CA . PHE A 1 106 ? -2.081 20.504 18.059 1.00 52.94 106 PHE A CA 1
ATOM 891 C C . PHE A 1 106 ? -2.752 21.442 17.054 1.00 52.94 106 PHE A C 1
ATOM 893 O O . PHE A 1 106 ? -3.582 21.041 16.244 1.00 52.94 106 PHE A O 1
ATOM 900 N N . ARG A 1 107 ? -2.391 22.729 17.114 1.00 58.75 107 ARG A N 1
ATOM 901 C CA . ARG A 1 107 ? -2.511 23.619 15.952 1.00 58.75 107 ARG A CA 1
ATOM 902 C C . ARG A 1 107 ? -1.211 23.507 15.155 1.00 58.75 107 ARG A C 1
ATOM 904 O O . ARG A 1 107 ? -0.212 24.058 15.609 1.00 58.75 107 ARG A O 1
ATOM 911 N N . PRO A 1 108 ? -1.186 22.822 14.001 1.00 56.38 108 PRO A N 1
ATOM 912 C CA . PRO A 1 108 ? -0.015 22.851 13.139 1.00 56.38 108 PRO A CA 1
ATOM 913 C C . PRO A 1 108 ? 0.179 24.278 12.606 1.00 56.38 108 PRO A C 1
ATOM 915 O O . PRO A 1 108 ? -0.588 24.764 11.777 1.00 56.38 108 PRO A O 1
ATOM 918 N N . SER A 1 109 ? 1.196 24.974 13.106 1.00 49.50 109 SER A N 1
ATOM 919 C CA . SER A 1 109 ? 1.637 26.289 12.639 1.00 49.50 109 SER A CA 1
ATOM 920 C C . SER A 1 109 ? 2.570 26.138 11.434 1.00 49.50 109 SER A C 1
ATOM 922 O O . SER A 1 109 ? 3.728 26.543 11.468 1.00 49.50 109 SER A O 1
ATOM 924 N N . HIS A 1 110 ? 2.095 25.531 10.345 1.00 50.19 110 HIS A N 1
ATOM 925 C CA . HIS A 1 110 ? 2.933 25.338 9.161 1.00 50.19 110 HIS A CA 1
ATOM 926 C C . HIS A 1 110 ? 2.699 26.432 8.119 1.00 50.19 110 HIS A C 1
ATOM 928 O O . HIS A 1 110 ? 1.692 26.458 7.415 1.00 50.19 110 HIS A O 1
ATOM 934 N N . LYS A 1 111 ? 3.688 27.328 7.995 1.00 55.84 111 LYS A N 1
ATOM 935 C CA . LYS A 1 111 ? 3.924 28.089 6.765 1.00 55.84 111 LYS A CA 1
ATOM 936 C C . LYS A 1 111 ? 4.241 27.081 5.661 1.00 55.84 111 LYS A C 1
ATOM 938 O O . LYS A 1 111 ? 5.317 26.487 5.662 1.00 55.84 111 LYS A O 1
ATOM 943 N N . ILE A 1 112 ? 3.302 26.880 4.743 1.00 54.41 112 ILE A N 1
ATOM 944 C CA . ILE A 1 112 ? 3.512 26.058 3.551 1.00 54.41 112 ILE A CA 1
ATOM 945 C C . ILE A 1 112 ? 4.529 26.797 2.677 1.00 54.41 112 ILE A C 1
ATOM 947 O O . ILE A 1 112 ? 4.228 27.832 2.082 1.00 54.41 112 ILE A O 1
ATOM 951 N N . ARG A 1 113 ? 5.769 26.305 2.672 1.00 56.22 113 ARG A N 1
ATOM 952 C CA . ARG A 1 113 ? 6.827 26.787 1.786 1.00 56.22 113 ARG A CA 1
ATOM 953 C C . ARG A 1 113 ? 6.435 26.391 0.362 1.00 56.22 113 ARG A C 1
ATOM 955 O O . ARG A 1 113 ? 6.205 25.215 0.102 1.00 56.22 113 ARG A O 1
ATOM 962 N N . GLN A 1 114 ? 6.305 27.372 -0.530 1.00 59.28 114 GLN A N 1
ATOM 963 C CA . GLN A 1 114 ? 5.987 27.125 -1.937 1.00 59.28 114 GLN A CA 1
ATOM 964 C C . GLN A 1 114 ? 7.107 26.282 -2.561 1.00 59.28 114 GLN A C 1
ATOM 966 O O . GLN A 1 114 ? 8.272 26.679 -2.536 1.00 59.28 114 GLN A O 1
ATOM 971 N N . PHE A 1 115 ? 6.749 25.099 -3.058 1.00 52.53 115 PHE A N 1
ATOM 972 C CA . PHE A 1 115 ? 7.659 24.179 -3.735 1.00 52.53 115 PHE A CA 1
ATOM 973 C C . PHE A 1 115 ? 7.743 24.599 -5.208 1.00 52.53 115 PHE A C 1
ATOM 975 O O . PHE A 1 115 ? 6.714 24.704 -5.873 1.00 52.53 115 PHE A O 1
ATOM 982 N N . ASN A 1 116 ? 8.941 24.915 -5.700 1.00 51.41 116 ASN A N 1
ATOM 983 C CA . ASN A 1 116 ? 9.152 25.427 -7.055 1.00 51.41 116 ASN A CA 1
ATOM 984 C C . ASN A 1 116 ? 9.572 24.255 -7.962 1.00 51.41 116 ASN A C 1
ATOM 986 O O . ASN A 1 116 ? 10.625 23.667 -7.750 1.00 51.41 116 ASN A O 1
ATOM 990 N N . ILE A 1 117 ? 8.724 23.874 -8.922 1.00 53.97 117 ILE A N 1
ATOM 991 C CA . ILE A 1 117 ? 8.685 22.512 -9.503 1.00 53.97 117 ILE A CA 1
ATOM 992 C C . ILE A 1 117 ? 9.624 22.310 -10.717 1.00 53.97 117 ILE A C 1
ATOM 994 O O . ILE A 1 117 ? 9.730 21.204 -11.232 1.00 53.97 117 ILE A O 1
ATOM 998 N N . SER A 1 118 ? 10.324 23.330 -11.228 1.00 61.91 118 SER A N 1
ATOM 999 C CA . SER A 1 118 ? 10.671 23.268 -12.657 1.00 61.91 118 SER A CA 1
ATOM 1000 C C . SER A 1 118 ? 11.887 22.438 -13.089 1.00 61.91 118 SER A C 1
ATOM 1002 O O . SER A 1 118 ? 11.820 21.975 -14.215 1.00 61.91 118 SER A O 1
ATOM 1004 N N . ASN A 1 119 ? 12.950 22.178 -12.303 1.00 50.47 119 ASN A N 1
ATOM 1005 C CA . ASN A 1 119 ? 14.130 21.451 -12.850 1.00 50.47 119 ASN A CA 1
ATOM 1006 C C . ASN A 1 119 ? 14.965 20.584 -11.872 1.00 50.47 119 ASN A C 1
ATOM 1008 O O . ASN A 1 119 ? 15.831 19.839 -12.322 1.00 50.47 119 ASN A O 1
ATOM 1012 N N . ALA A 1 120 ? 14.704 20.603 -10.559 1.00 55.53 120 ALA A N 1
ATOM 1013 C CA . ALA A 1 120 ? 15.385 19.746 -9.565 1.00 55.53 120 ALA A CA 1
ATOM 1014 C C . ALA A 1 120 ? 14.697 18.373 -9.360 1.00 55.53 120 ALA A C 1
ATOM 1016 O O . ALA A 1 120 ? 15.034 17.608 -8.455 1.00 55.53 120 ALA A O 1
ATOM 1017 N N . LEU A 1 121 ? 13.732 18.057 -10.230 1.00 57.78 121 LEU A N 1
ATOM 1018 C CA . LEU A 1 121 ? 12.675 17.074 -10.004 1.00 57.78 121 LEU A CA 1
ATOM 1019 C C . LEU A 1 121 ? 13.187 15.649 -9.737 1.00 57.78 121 LEU A C 1
ATOM 1021 O O . LEU A 1 121 ? 12.619 14.959 -8.907 1.00 57.78 121 LEU A O 1
ATOM 1025 N N . ALA A 1 122 ? 14.253 15.195 -10.401 1.00 58.16 122 ALA A N 1
ATOM 1026 C CA . ALA A 1 122 ? 14.686 13.797 -10.298 1.00 58.16 122 ALA A CA 1
ATOM 1027 C C . ALA A 1 122 ? 15.430 13.479 -8.986 1.00 58.16 122 ALA A C 1
ATOM 1029 O O . ALA A 1 122 ? 15.168 12.454 -8.359 1.00 58.16 122 ALA A O 1
ATOM 1030 N N . VAL A 1 123 ? 16.335 14.364 -8.551 1.00 62.19 123 VAL A N 1
ATOM 1031 C CA . VAL A 1 123 ? 17.092 14.184 -7.297 1.00 62.19 123 VAL A CA 1
ATOM 1032 C C . VAL A 1 123 ? 16.206 14.476 -6.087 1.00 62.19 123 VAL A C 1
ATOM 1034 O O . VAL A 1 123 ? 16.305 13.798 -5.067 1.00 62.19 123 VAL A O 1
ATOM 1037 N N . GLU A 1 124 ? 15.293 15.442 -6.201 1.00 68.25 124 GLU A N 1
ATOM 1038 C CA . GLU A 1 124 ? 14.338 15.730 -5.132 1.00 68.25 124 GLU A CA 1
ATOM 1039 C C . GLU A 1 124 ? 13.267 14.642 -5.000 1.00 68.25 124 GLU A C 1
ATOM 1041 O O . GLU A 1 124 ? 12.828 14.364 -3.886 1.00 68.25 124 GLU A O 1
ATOM 1046 N N . PHE A 1 125 ? 12.877 13.972 -6.092 1.00 69.06 125 PHE A N 1
ATOM 1047 C CA . PHE A 1 125 ? 11.858 12.924 -6.039 1.00 69.06 125 PHE A CA 1
ATOM 1048 C C . PHE A 1 125 ? 12.322 11.684 -5.270 1.00 69.06 125 PHE A C 1
ATOM 1050 O O . PHE A 1 125 ? 11.554 11.157 -4.471 1.00 69.06 125 PHE A O 1
ATOM 1057 N N . SER A 1 126 ? 13.574 11.240 -5.427 1.00 68.56 126 SER A N 1
ATOM 1058 C CA . SER A 1 126 ? 14.090 10.088 -4.668 1.00 68.56 126 SER A CA 1
ATOM 1059 C C . SER A 1 126 ? 14.176 10.379 -3.165 1.00 68.56 126 SER A C 1
ATOM 1061 O O . SER A 1 126 ? 13.814 9.534 -2.341 1.00 68.56 126 SER A O 1
ATOM 1063 N N . GLN A 1 127 ? 14.576 11.599 -2.794 1.00 75.88 127 GLN A N 1
ATOM 1064 C CA . GLN A 1 127 ? 14.584 12.054 -1.401 1.00 75.88 127 GLN A CA 1
ATOM 1065 C C . GLN A 1 127 ? 13.165 12.178 -0.841 1.00 75.88 127 GLN A C 1
ATOM 1067 O O . GLN A 1 127 ? 12.906 11.731 0.277 1.00 75.88 127 GLN A O 1
ATOM 1072 N N . LEU A 1 128 ? 12.237 12.736 -1.623 1.00 74.38 128 LEU A N 1
ATOM 1073 C CA . LEU A 1 128 ? 10.834 12.871 -1.244 1.00 74.38 128 LEU A CA 1
ATOM 1074 C C . LEU A 1 128 ? 10.169 11.503 -1.072 1.00 74.38 128 LEU A C 1
ATOM 1076 O O . LEU A 1 128 ? 9.447 11.305 -0.099 1.00 74.38 128 LEU A O 1
ATOM 1080 N N . LEU A 1 129 ? 10.443 10.555 -1.968 1.00 74.88 129 LEU A N 1
ATOM 1081 C CA . LEU A 1 129 ? 9.924 9.193 -1.900 1.00 74.88 129 LEU A CA 1
ATOM 1082 C C . LEU A 1 129 ? 10.471 8.459 -0.673 1.00 74.88 129 LEU A C 1
ATOM 1084 O O . LEU A 1 129 ? 9.704 7.864 0.076 1.00 74.88 129 LEU A O 1
ATOM 1088 N N . THR A 1 130 ? 11.775 8.566 -0.407 1.00 77.88 130 THR A N 1
ATOM 1089 C CA . THR A 1 130 ? 12.396 7.971 0.789 1.00 77.88 130 THR A CA 1
ATOM 1090 C C . THR A 1 130 ? 11.813 8.569 2.070 1.00 77.88 130 THR A C 1
ATOM 1092 O O . THR A 1 130 ? 11.485 7.841 3.012 1.00 77.88 130 THR A O 1
ATOM 1095 N N . ALA A 1 131 ? 11.630 9.892 2.106 1.00 77.38 131 ALA A N 1
ATOM 1096 C CA . ALA A 1 131 ? 10.994 10.578 3.225 1.00 77.38 131 ALA A CA 1
ATOM 1097 C C . ALA A 1 131 ? 9.535 10.133 3.402 1.00 77.38 131 ALA A C 1
ATOM 1099 O O . ALA A 1 131 ? 9.130 9.827 4.521 1.00 77.38 131 ALA A O 1
ATOM 1100 N N . ALA A 1 132 ? 8.769 10.034 2.313 1.00 74.81 132 ALA A N 1
ATOM 1101 C CA . ALA A 1 132 ? 7.388 9.566 2.332 1.00 74.81 132 ALA A CA 1
ATOM 1102 C C . ALA A 1 132 ? 7.293 8.127 2.857 1.00 74.81 132 ALA A C 1
ATOM 1104 O O . ALA A 1 132 ? 6.547 7.879 3.798 1.00 74.81 132 ALA A O 1
ATOM 1105 N N . LEU A 1 133 ? 8.110 7.204 2.339 1.00 77.06 133 LEU A N 1
ATOM 1106 C CA . LEU A 1 133 ? 8.160 5.813 2.802 1.00 77.06 133 LEU A CA 1
ATOM 1107 C C . LEU A 1 133 ? 8.540 5.713 4.284 1.00 77.06 133 LEU A C 1
ATOM 1109 O O . LEU A 1 133 ? 7.935 4.939 5.025 1.00 77.06 133 LEU A O 1
ATOM 1113 N N . THR A 1 134 ? 9.494 6.529 4.738 1.00 78.06 134 THR A N 1
ATOM 1114 C CA . THR A 1 134 ? 9.908 6.578 6.150 1.00 78.06 134 THR A CA 1
ATOM 1115 C C . THR A 1 134 ? 8.784 7.096 7.048 1.00 78.06 134 THR A C 1
ATOM 1117 O O . THR A 1 134 ? 8.531 6.533 8.116 1.00 78.06 134 THR A O 1
ATOM 1120 N N . VAL A 1 135 ? 8.077 8.149 6.622 1.00 76.06 135 VAL A N 1
ATOM 1121 C CA . VAL A 1 135 ? 6.913 8.677 7.346 1.00 76.06 135 VAL A CA 1
ATOM 1122 C C . VAL A 1 135 ? 5.816 7.620 7.412 1.00 76.06 135 VAL A C 1
ATOM 1124 O O . VAL A 1 135 ? 5.324 7.347 8.503 1.00 76.06 135 VAL A O 1
ATOM 1127 N N . THR A 1 136 ? 5.497 6.956 6.302 1.00 76.19 136 THR A N 1
ATOM 1128 C CA . THR A 1 136 ? 4.467 5.908 6.248 1.00 76.19 136 THR A CA 1
ATOM 1129 C C . THR A 1 136 ? 4.818 4.681 7.073 1.00 76.19 136 THR A C 1
ATOM 1131 O O . THR A 1 136 ? 3.946 4.098 7.718 1.00 76.19 136 THR A O 1
ATOM 1134 N N . PHE A 1 137 ? 6.093 4.295 7.109 1.00 80.62 137 PHE A N 1
ATOM 1135 C CA . PHE A 1 137 ? 6.584 3.284 8.039 1.00 80.62 137 PHE A CA 1
ATOM 1136 C C . PHE A 1 137 ? 6.282 3.693 9.485 1.00 80.62 137 PHE A C 1
ATOM 1138 O O . PHE A 1 137 ? 5.658 2.936 10.231 1.00 80.62 137 PHE A O 1
ATOM 1145 N N . GLY A 1 138 ? 6.665 4.917 9.863 1.00 76.50 138 GLY A N 1
ATOM 1146 C CA . GLY A 1 138 ? 6.424 5.454 11.198 1.00 76.50 138 GLY A CA 1
ATOM 1147 C C . GLY A 1 138 ? 4.936 5.515 11.550 1.00 76.50 138 GLY A C 1
ATOM 1148 O O . GLY A 1 138 ? 4.543 5.055 12.624 1.00 76.50 138 GLY A O 1
ATOM 1149 N N . THR A 1 139 ? 4.090 6.023 10.648 1.00 76.12 139 THR A N 1
ATOM 1150 C CA . THR A 1 139 ? 2.640 6.115 10.873 1.00 76.12 139 THR A CA 1
ATOM 1151 C C . THR A 1 139 ? 2.009 4.734 10.982 1.00 76.12 139 THR A C 1
ATOM 1153 O O . THR A 1 139 ? 1.236 4.505 11.912 1.00 76.12 139 THR A O 1
ATOM 1156 N N . THR A 1 140 ? 2.380 3.780 10.125 1.00 77.19 140 THR A N 1
ATOM 1157 C CA . THR A 1 140 ? 1.884 2.393 10.171 1.00 77.19 140 THR A CA 1
ATOM 1158 C C . THR A 1 140 ? 2.274 1.703 11.476 1.00 77.19 140 THR A C 1
ATOM 1160 O O . THR A 1 140 ? 1.428 1.086 12.134 1.00 77.19 140 THR A O 1
ATOM 1163 N N . PHE A 1 141 ? 3.529 1.850 11.900 1.00 75.75 141 PHE A N 1
ATOM 1164 C CA . PHE A 1 141 ? 4.031 1.265 13.139 1.00 75.75 141 PHE A CA 1
ATOM 1165 C C . PHE A 1 141 ? 3.306 1.830 14.367 1.00 75.75 141 PHE A C 1
ATOM 1167 O O . PHE A 1 141 ? 2.754 1.076 15.173 1.00 75.75 141 PHE A O 1
ATOM 1174 N N . ILE A 1 142 ? 3.215 3.162 14.470 1.00 76.00 142 ILE A N 1
ATOM 1175 C CA . ILE A 1 142 ? 2.501 3.841 15.561 1.00 76.00 142 ILE A CA 1
ATOM 1176 C C . ILE A 1 142 ? 1.021 3.443 15.564 1.00 76.00 142 ILE A C 1
ATOM 1178 O O . ILE A 1 142 ? 0.462 3.142 16.618 1.00 76.00 142 ILE A O 1
ATOM 1182 N N . THR A 1 143 ? 0.386 3.382 14.393 1.00 78.25 143 THR A N 1
ATOM 1183 C CA . THR A 1 143 ? -1.019 2.968 14.253 1.00 78.25 143 THR A CA 1
ATOM 1184 C C . THR A 1 143 ? -1.242 1.555 14.760 1.00 78.25 143 THR A C 1
ATOM 1186 O O . THR A 1 143 ? -2.185 1.314 15.513 1.00 78.25 143 THR A O 1
ATOM 1189 N N . THR A 1 144 ? -0.359 0.629 14.391 1.00 80.56 144 THR A N 1
ATOM 1190 C CA . THR A 1 144 ? -0.430 -0.770 14.825 1.00 80.56 144 THR A CA 1
ATOM 1191 C C . THR A 1 144 ? -0.351 -0.858 16.349 1.00 80.56 144 THR A C 1
ATOM 1193 O O . THR A 1 144 ? -1.188 -1.515 16.972 1.00 80.56 144 THR A O 1
ATOM 1196 N N . ILE A 1 145 ? 0.576 -0.115 16.968 1.00 78.44 145 ILE A N 1
ATOM 1197 C CA . ILE A 1 145 ? 0.706 -0.035 18.430 1.00 78.44 145 ILE A CA 1
ATOM 1198 C C . ILE A 1 145 ? -0.555 0.555 19.071 1.00 78.44 145 ILE A C 1
ATOM 1200 O O . ILE A 1 145 ? -1.043 0.014 20.062 1.00 78.44 145 ILE A O 1
ATOM 1204 N N . LEU A 1 146 ? -1.116 1.635 18.520 1.00 77.06 146 LEU A N 1
ATOM 1205 C CA . LEU A 1 146 ? -2.313 2.283 19.069 1.00 77.06 146 LEU A CA 1
ATOM 1206 C C . LEU A 1 146 ? -3.549 1.380 18.994 1.00 77.06 146 LEU A C 1
ATOM 1208 O O . LEU A 1 146 ? -4.315 1.304 19.959 1.00 77.06 146 LEU A O 1
ATOM 1212 N N . ILE A 1 147 ? -3.738 0.671 17.878 1.00 80.25 147 ILE A N 1
ATOM 1213 C CA . ILE A 1 147 ? -4.826 -0.303 17.722 1.00 80.25 147 ILE A CA 1
ATOM 1214 C C . ILE A 1 147 ? -4.648 -1.444 18.728 1.00 80.25 147 ILE A C 1
ATOM 1216 O O . ILE A 1 147 ? -5.589 -1.757 19.461 1.00 80.25 147 ILE A O 1
ATOM 1220 N N . ALA A 1 148 ? -3.443 -2.015 18.824 1.00 80.44 148 ALA A N 1
ATOM 1221 C CA . ALA A 1 148 ? -3.135 -3.089 19.767 1.00 80.44 148 ALA A CA 1
ATOM 1222 C C . ALA A 1 148 ? -3.362 -2.656 21.225 1.00 80.44 148 ALA A C 1
ATOM 1224 O O . ALA A 1 148 ? -4.060 -3.343 21.975 1.00 80.44 148 ALA A O 1
ATOM 1225 N N . TYR A 1 149 ? -2.854 -1.481 21.610 1.00 82.38 149 TYR A N 1
ATOM 1226 C CA . TYR A 1 149 ? -3.045 -0.902 22.941 1.00 82.38 149 TYR A CA 1
ATOM 1227 C C . TYR A 1 149 ? -4.526 -0.706 23.266 1.00 82.38 149 TYR A C 1
ATOM 1229 O O . TYR A 1 149 ? -4.970 -0.990 24.380 1.00 82.38 149 TYR A O 1
ATOM 1237 N N . ARG A 1 150 ? -5.318 -0.252 22.294 1.00 79.75 150 ARG A N 1
ATOM 1238 C CA . ARG A 1 150 ? -6.745 -0.022 22.495 1.00 79.75 150 ARG A CA 1
ATOM 1239 C C . ARG A 1 150 ? -7.515 -1.323 22.701 1.00 79.75 150 ARG A C 1
ATOM 1241 O O . ARG A 1 150 ? -8.324 -1.388 23.625 1.00 79.75 150 ARG A O 1
ATOM 1248 N N . ILE A 1 151 ? -7.272 -2.345 21.880 1.00 80.31 151 ILE A N 1
ATOM 1249 C CA . ILE A 1 151 ? -7.912 -3.658 22.059 1.00 80.31 151 ILE A CA 1
ATOM 1250 C C . ILE A 1 151 ? -7.504 -4.246 23.415 1.00 80.31 151 ILE A C 1
ATOM 1252 O O . ILE A 1 151 ? -8.357 -4.749 24.144 1.00 80.31 151 ILE A O 1
ATOM 1256 N N . TYR A 1 152 ? -6.231 -4.109 23.795 1.00 83.25 152 TYR A N 1
ATOM 1257 C CA . TYR A 1 152 ? -5.736 -4.527 25.105 1.00 83.25 152 TYR A CA 1
ATOM 1258 C C . TYR A 1 152 ? -6.447 -3.801 26.259 1.00 83.25 152 TYR A C 1
ATOM 1260 O O . TYR A 1 152 ? -6.909 -4.441 27.203 1.00 83.25 152 TYR A O 1
ATOM 1268 N N . SER A 1 153 ? -6.591 -2.478 26.163 1.00 81.50 153 SER A N 1
ATOM 1269 C CA . SER A 1 153 ? -7.273 -1.657 27.169 1.00 81.50 153 SER A CA 1
ATOM 1270 C C . SER A 1 153 ? -8.743 -2.060 27.341 1.00 81.50 153 SER A C 1
ATOM 1272 O O . SER A 1 153 ? -9.184 -2.320 28.460 1.00 81.50 153 SER A O 1
ATOM 1274 N N . VAL A 1 154 ? -9.484 -2.219 26.236 1.00 80.44 154 VAL A N 1
ATOM 1275 C CA . VAL A 1 154 ? -10.886 -2.680 26.265 1.00 80.44 154 VAL A CA 1
ATOM 1276 C C . VAL A 1 154 ? -10.984 -4.098 26.836 1.00 80.44 154 VAL A C 1
ATOM 1278 O O . VAL A 1 154 ? -11.814 -4.360 27.704 1.00 80.44 154 VAL A O 1
ATOM 1281 N N . SER A 1 155 ? -10.082 -4.997 26.431 1.00 82.94 155 SER A N 1
ATOM 1282 C CA . SER A 1 155 ? -10.049 -6.374 26.933 1.00 82.94 155 SER A CA 1
ATOM 1283 C C . SER A 1 155 ? -9.812 -6.458 28.443 1.00 82.94 155 SER A C 1
ATOM 1285 O O . SER A 1 155 ? -10.226 -7.445 29.053 1.00 82.94 155 SER A O 1
ATOM 1287 N N . LYS A 1 156 ? -9.135 -5.476 29.050 1.00 84.12 156 LYS A N 1
ATOM 1288 C CA . LYS A 1 156 ? -8.860 -5.463 30.492 1.00 84.12 156 LYS A CA 1
ATOM 1289 C C . LYS A 1 156 ? -10.097 -5.103 31.322 1.00 84.12 156 LYS A C 1
ATOM 1291 O O . LYS A 1 156 ? -10.190 -5.538 32.465 1.00 84.12 156 LYS A O 1
ATOM 1296 N N . HIS A 1 157 ? -11.039 -4.344 30.763 1.00 84.88 157 HIS A N 1
ATOM 1297 C CA . HIS A 1 157 ? -12.225 -3.886 31.490 1.00 84.88 157 HIS A CA 1
ATOM 1298 C C . HIS A 1 157 ? -13.366 -4.910 31.547 1.00 84.88 157 HIS A C 1
ATOM 1300 O O . HIS A 1 157 ? -14.127 -4.889 32.509 1.00 84.88 157 HIS A O 1
ATOM 1306 N N . GLU A 1 158 ? -13.485 -5.813 30.569 1.00 79.69 158 GLU A N 1
ATOM 1307 C CA . GLU A 1 158 ? -14.673 -6.680 30.456 1.00 79.69 158 GLU A CA 1
ATOM 1308 C C . GLU A 1 158 ? -14.509 -8.107 30.998 1.00 79.69 158 GLU A C 1
ATOM 1310 O O . GLU A 1 158 ? -15.492 -8.835 31.043 1.00 79.69 158 GLU A O 1
ATOM 1315 N N . GLY A 1 159 ? -13.316 -8.536 31.427 1.00 76.25 159 GLY A N 1
ATOM 1316 C CA . GLY A 1 159 ? -13.079 -9.804 32.150 1.00 76.25 159 GLY A CA 1
ATOM 1317 C C . GLY A 1 159 ? -13.384 -11.127 31.415 1.00 76.25 159 GLY A C 1
ATOM 1318 O O . GLY A 1 159 ? -12.793 -12.150 31.748 1.00 76.25 159 GLY A O 1
ATOM 1319 N N . VAL A 1 160 ? -14.244 -11.145 30.393 1.00 61.25 160 VAL A N 1
ATOM 1320 C CA . VAL A 1 160 ? -14.914 -12.374 29.925 1.00 61.25 160 VAL A CA 1
ATOM 1321 C C . VAL A 1 160 ? -14.358 -12.920 28.594 1.00 61.25 160 VAL A C 1
ATOM 1323 O O . VAL A 1 160 ? -14.748 -13.997 28.157 1.00 61.25 160 VAL A O 1
ATOM 1326 N N . SER A 1 161 ? -13.376 -12.281 27.938 1.00 69.31 161 SER A N 1
ATOM 1327 C CA . SER A 1 161 ? -12.871 -12.801 26.643 1.00 69.31 161 SER A CA 1
ATOM 1328 C C . SER A 1 161 ? -11.413 -12.450 26.281 1.00 69.31 161 SER A C 1
ATOM 1330 O O . SER A 1 161 ? -11.076 -12.294 25.102 1.00 69.31 161 SER A O 1
ATOM 1332 N N . ALA A 1 162 ? -10.493 -12.390 27.248 1.00 76.81 162 ALA A N 1
ATOM 1333 C CA . ALA A 1 162 ? -9.079 -12.078 26.968 1.00 76.81 162 ALA A CA 1
ATOM 1334 C C . ALA A 1 162 ? -8.426 -13.012 25.920 1.00 76.81 162 ALA A C 1
ATOM 1336 O O . ALA A 1 162 ? -7.564 -12.593 25.146 1.00 76.81 162 ALA A O 1
ATOM 1337 N N . ARG A 1 163 ? -8.872 -14.276 25.835 1.00 77.25 163 ARG A N 1
ATOM 1338 C CA . ARG A 1 163 ? -8.284 -15.280 24.931 1.00 77.25 163 ARG A CA 1
ATOM 1339 C C . ARG A 1 163 ? -8.547 -14.997 23.447 1.00 77.25 163 ARG A C 1
ATOM 1341 O O . ARG A 1 163 ? -7.641 -15.176 22.640 1.00 77.25 163 ARG A O 1
ATOM 1348 N N . ARG A 1 164 ? -9.751 -14.538 23.078 1.00 77.19 164 ARG A N 1
ATOM 1349 C CA . ARG A 1 164 ? -10.092 -14.240 21.670 1.00 77.19 164 ARG A CA 1
ATOM 1350 C C . ARG A 1 164 ? -9.433 -12.948 21.191 1.00 77.19 164 ARG A C 1
ATOM 1352 O O . ARG A 1 164 ? -8.911 -12.908 20.082 1.00 77.19 164 ARG A O 1
ATOM 1359 N N . PHE A 1 165 ? -9.388 -11.925 22.047 1.00 80.00 165 PHE A N 1
ATOM 1360 C CA . PHE A 1 165 ? -8.731 -10.658 21.717 1.00 80.00 165 PHE A CA 1
ATOM 1361 C C . PHE A 1 165 ? -7.223 -10.812 21.539 1.00 80.00 165 PHE A C 1
ATOM 1363 O O . PHE A 1 165 ? -6.664 -10.189 20.641 1.00 80.00 165 PHE A O 1
ATOM 1370 N N . LYS A 1 166 ? -6.579 -11.689 22.321 1.00 82.06 166 LYS A N 1
ATOM 1371 C CA . LYS A 1 166 ? -5.154 -11.994 22.152 1.00 82.06 166 LYS A CA 1
ATOM 1372 C C . LYS A 1 166 ? -4.836 -12.462 20.731 1.00 82.06 166 LYS A C 1
ATOM 1374 O O . LYS A 1 166 ? -3.868 -11.989 20.155 1.00 82.06 166 LYS A O 1
ATOM 1379 N N . HIS A 1 167 ? -5.662 -13.340 20.163 1.00 82.62 167 HIS A N 1
ATOM 1380 C CA . HIS A 1 167 ? -5.435 -13.860 18.814 1.00 82.62 167 HIS A CA 1
ATOM 1381 C C . HIS A 1 167 ? -5.609 -12.783 17.734 1.00 82.62 167 HIS A C 1
ATOM 1383 O O . HIS A 1 167 ? -4.784 -12.674 16.837 1.00 82.62 167 HIS A O 1
ATOM 1389 N N . ILE A 1 168 ? -6.635 -11.934 17.858 1.00 79.94 168 ILE A N 1
ATOM 1390 C CA . ILE A 1 168 ? -6.856 -10.822 16.919 1.00 79.94 168 ILE A CA 1
ATOM 1391 C C . ILE A 1 168 ? -5.697 -9.818 16.981 1.00 79.94 168 ILE A C 1
ATOM 1393 O O . ILE A 1 168 ? -5.216 -9.375 15.942 1.00 79.94 168 ILE A O 1
ATOM 1397 N N . ILE A 1 169 ? -5.232 -9.468 18.187 1.00 81.56 169 ILE A N 1
ATOM 1398 C CA . ILE A 1 169 ? -4.081 -8.571 18.361 1.00 81.56 169 ILE A CA 1
ATOM 1399 C C . ILE A 1 169 ? -2.831 -9.181 17.729 1.00 81.56 169 ILE A C 1
ATOM 1401 O O . ILE A 1 169 ? -2.119 -8.471 17.031 1.00 81.56 169 ILE A O 1
ATOM 1405 N N . ASP A 1 170 ? -2.576 -10.469 17.951 1.00 81.00 170 ASP A N 1
ATOM 1406 C CA . ASP A 1 170 ? -1.404 -11.158 17.409 1.00 81.00 170 ASP A CA 1
ATOM 1407 C C . ASP A 1 170 ? -1.384 -11.110 15.873 1.00 81.00 170 ASP A C 1
ATOM 1409 O O . ASP A 1 170 ? -0.394 -10.683 15.288 1.00 81.00 170 ASP A O 1
ATOM 1413 N N . ILE A 1 171 ? -2.520 -11.387 15.220 1.00 81.31 171 ILE A N 1
ATOM 1414 C CA . ILE A 1 171 ? -2.650 -11.272 13.757 1.00 81.31 171 ILE A CA 1
ATOM 1415 C C . ILE A 1 171 ? -2.394 -9.833 13.281 1.00 81.31 171 ILE A C 1
ATOM 1417 O O . ILE A 1 171 ? -1.661 -9.614 12.314 1.00 81.31 171 ILE A O 1
ATOM 1421 N N . ILE A 1 172 ? -2.969 -8.828 13.952 1.00 79.25 172 ILE A N 1
ATOM 1422 C CA . ILE A 1 172 ? -2.778 -7.414 13.581 1.00 79.25 172 ILE A CA 1
ATOM 1423 C C . ILE A 1 172 ? -1.311 -6.997 13.753 1.00 79.25 172 ILE A C 1
ATOM 1425 O O . ILE A 1 172 ? -0.761 -6.304 12.899 1.00 79.25 172 ILE A O 1
ATOM 1429 N N . VAL A 1 173 ? -0.663 -7.421 14.839 1.00 81.94 173 VAL A N 1
ATOM 1430 C CA . VAL A 1 173 ? 0.739 -7.094 15.123 1.00 81.94 173 VAL A CA 1
ATOM 1431 C C . VAL A 1 173 ? 1.669 -7.783 14.130 1.00 81.94 173 VAL A C 1
ATOM 1433 O O . VAL A 1 173 ? 2.569 -7.131 13.610 1.00 81.94 173 VAL A O 1
ATOM 1436 N N . GLN A 1 174 ? 1.436 -9.058 13.813 1.00 81.88 174 GLN A N 1
ATOM 1437 C CA . GLN A 1 174 ? 2.230 -9.798 12.830 1.00 81.88 174 GLN A CA 1
ATOM 1438 C C . GLN A 1 174 ? 2.104 -9.182 11.431 1.00 81.88 174 GLN A C 1
ATOM 1440 O O . GLN A 1 174 ? 3.116 -8.870 10.804 1.00 81.88 174 GLN A O 1
ATOM 1445 N N . THR A 1 175 ? 0.880 -8.918 10.965 1.00 78.06 175 THR A N 1
ATOM 1446 C CA . THR A 1 175 ? 0.652 -8.293 9.647 1.00 78.06 175 THR A CA 1
ATOM 1447 C C . THR A 1 175 ? 1.208 -6.866 9.581 1.00 78.06 175 THR A C 1
ATOM 1449 O O . THR A 1 175 ? 1.857 -6.499 8.599 1.00 78.06 175 THR A O 1
ATOM 1452 N N . GLY A 1 176 ? 1.042 -6.076 10.646 1.00 77.56 176 GLY A N 1
ATOM 1453 C CA . GLY A 1 176 ? 1.606 -4.730 10.750 1.00 77.56 176 GLY A CA 1
ATOM 1454 C C . GLY A 1 176 ? 3.137 -4.714 10.781 1.00 77.56 176 GLY A C 1
ATOM 1455 O O . GLY A 1 176 ? 3.752 -3.863 10.134 1.00 77.56 176 GLY A O 1
ATOM 1456 N N . ALA A 1 177 ? 3.765 -5.669 11.474 1.00 81.62 177 ALA A N 1
ATOM 1457 C CA . ALA A 1 177 ? 5.219 -5.802 11.528 1.00 81.62 177 ALA A CA 1
ATOM 1458 C C . ALA A 1 177 ? 5.804 -6.182 10.163 1.00 81.62 177 ALA A C 1
ATOM 1460 O O . ALA A 1 177 ? 6.763 -5.552 9.724 1.00 81.62 177 ALA A O 1
ATOM 1461 N N . VAL A 1 178 ? 5.194 -7.145 9.464 1.00 79.12 178 VAL A N 1
ATOM 1462 C CA . VAL A 1 178 ? 5.620 -7.562 8.116 1.00 79.12 178 VAL A CA 1
ATOM 1463 C C . VAL A 1 178 ? 5.515 -6.399 7.127 1.00 79.12 178 VAL A C 1
ATOM 1465 O O . VAL A 1 178 ? 6.465 -6.124 6.392 1.00 79.12 178 VAL A O 1
ATOM 1468 N N . ASN A 1 179 ? 4.400 -5.663 7.147 1.00 77.56 179 ASN A N 1
ATOM 1469 C CA . ASN A 1 179 ? 4.218 -4.500 6.277 1.00 77.56 179 ASN A CA 1
ATOM 1470 C C . ASN A 1 179 ? 5.215 -3.373 6.599 1.00 77.56 179 ASN A C 1
ATOM 1472 O O . ASN A 1 179 ? 5.809 -2.783 5.700 1.00 77.56 179 ASN A O 1
ATOM 1476 N N . SER A 1 180 ? 5.457 -3.101 7.883 1.00 82.56 180 SER A N 1
ATOM 1477 C CA . SER A 1 180 ? 6.421 -2.077 8.298 1.00 82.56 180 SER A CA 1
ATOM 1478 C C . SER A 1 180 ? 7.852 -2.468 7.902 1.00 82.56 180 SER A C 1
ATOM 1480 O O . SER A 1 180 ? 8.577 -1.661 7.330 1.00 82.56 180 SER A O 1
ATOM 1482 N N . LEU A 1 181 ? 8.256 -3.722 8.119 1.00 82.75 181 LEU A N 1
ATOM 1483 C CA . LEU A 1 181 ? 9.576 -4.212 7.712 1.00 82.75 181 LEU A CA 1
ATOM 1484 C C . LEU A 1 181 ? 9.775 -4.111 6.192 1.00 82.75 181 LEU A C 1
ATOM 1486 O O . LEU A 1 181 ? 10.847 -3.725 5.735 1.00 82.75 181 LEU A O 1
ATOM 1490 N N . THR A 1 182 ? 8.721 -4.393 5.427 1.00 78.44 182 THR A N 1
ATOM 1491 C CA . THR A 1 182 ? 8.695 -4.247 3.967 1.00 78.44 182 THR A CA 1
ATOM 1492 C C . THR A 1 182 ? 8.936 -2.799 3.541 1.00 78.44 182 THR A C 1
ATOM 1494 O O . THR A 1 182 ? 9.845 -2.529 2.757 1.00 78.44 182 THR A O 1
ATOM 1497 N N . LEU A 1 183 ? 8.178 -1.849 4.097 1.00 78.69 183 LEU A N 1
ATOM 1498 C CA . LEU A 1 183 ? 8.352 -0.422 3.801 1.00 78.69 183 LEU A CA 1
ATOM 1499 C C . LEU A 1 183 ? 9.735 0.089 4.217 1.00 78.69 183 LEU A C 1
ATOM 1501 O O . LEU A 1 183 ? 10.323 0.905 3.513 1.00 78.69 183 LEU A O 1
ATOM 1505 N N . TRP A 1 184 ? 10.273 -0.408 5.331 1.00 83.94 184 TRP A N 1
ATOM 1506 C CA . TRP A 1 184 ? 11.616 -0.062 5.787 1.00 83.94 184 TRP A CA 1
ATOM 1507 C C . TRP A 1 184 ? 12.703 -0.589 4.844 1.00 83.94 184 TRP A C 1
ATOM 1509 O O . TRP A 1 184 ? 13.606 0.160 4.479 1.00 83.94 184 TRP A O 1
ATOM 1519 N N . ALA A 1 185 ? 12.594 -1.841 4.392 1.00 82.44 185 ALA A N 1
ATOM 1520 C CA . ALA A 1 185 ? 13.514 -2.411 3.410 1.00 82.44 185 ALA A CA 1
ATOM 1521 C C . ALA A 1 185 ? 13.480 -1.629 2.086 1.00 82.44 185 ALA A C 1
ATOM 1523 O O . ALA A 1 185 ? 14.531 -1.315 1.526 1.00 82.44 185 ALA A O 1
ATOM 1524 N N . LEU A 1 186 ? 12.284 -1.240 1.631 1.00 78.12 186 LEU A N 1
ATOM 1525 C CA . LEU A 1 186 ? 12.114 -0.387 0.453 1.00 78.12 186 LEU A CA 1
ATOM 1526 C C . LEU A 1 186 ? 12.739 0.998 0.659 1.00 78.12 186 LEU A C 1
ATOM 1528 O O . LEU A 1 186 ? 13.452 1.477 -0.220 1.00 78.12 186 LEU A O 1
ATOM 1532 N N . ALA A 1 187 ? 12.548 1.613 1.828 1.00 82.50 187 ALA A N 1
ATOM 1533 C CA . ALA A 1 187 ? 13.132 2.912 2.161 1.00 82.50 187 ALA A CA 1
ATOM 1534 C C . ALA A 1 187 ? 14.667 2.876 2.274 1.00 82.50 187 ALA A C 1
ATOM 1536 O O . ALA A 1 187 ? 15.322 3.882 2.012 1.00 82.50 187 ALA A O 1
ATOM 1537 N N . LEU A 1 188 ? 15.253 1.734 2.649 1.00 83.62 188 LEU A N 1
ATOM 1538 C CA . LEU A 1 188 ? 16.705 1.555 2.709 1.00 83.62 188 LEU A CA 1
ATOM 1539 C C . LEU A 1 188 ? 17.349 1.279 1.352 1.00 83.62 188 LEU A C 1
ATOM 1541 O O . LEU A 1 188 ? 18.553 1.497 1.211 1.00 83.62 188 LEU A O 1
ATOM 1545 N N . SER A 1 189 ? 16.585 0.824 0.360 1.00 79.56 189 SER A N 1
ATOM 1546 C CA . SER A 1 189 ? 17.143 0.489 -0.952 1.00 79.56 189 SER A CA 1
ATOM 1547 C C . SER A 1 189 ? 17.998 1.597 -1.585 1.00 79.56 189 SER A C 1
ATOM 1549 O O . SER A 1 189 ? 19.099 1.285 -2.043 1.00 79.56 189 SER A O 1
ATOM 1551 N N . PRO A 1 190 ? 17.621 2.893 -1.535 1.00 75.12 190 PRO A N 1
ATOM 1552 C CA . PRO A 1 190 ? 18.418 3.938 -2.170 1.00 75.12 190 PRO A CA 1
ATOM 1553 C C . PRO A 1 190 ? 19.715 4.243 -1.404 1.00 75.12 190 PRO A C 1
ATOM 1555 O O . PRO A 1 190 ? 20.659 4.775 -1.984 1.00 75.12 190 PRO A O 1
ATOM 1558 N N . LEU A 1 191 ? 19.774 3.917 -0.103 1.00 79.38 191 LEU A N 1
ATOM 1559 C CA . LEU A 1 191 ? 20.950 4.137 0.747 1.00 79.38 191 LEU A CA 1
ATOM 1560 C C . LEU A 1 191 ? 22.068 3.131 0.455 1.00 79.38 191 LEU A C 1
ATOM 1562 O O . LEU A 1 191 ? 23.242 3.482 0.551 1.00 79.38 191 LEU A O 1
ATOM 1566 N N . VAL A 1 192 ? 21.712 1.893 0.106 1.00 80.50 192 VAL A N 1
ATOM 1567 C CA . VAL A 1 192 ? 22.681 0.813 -0.148 1.00 80.50 192 VAL A CA 1
ATOM 1568 C C . VAL A 1 192 ? 23.387 0.996 -1.493 1.00 80.50 192 VAL A C 1
ATOM 1570 O O . VAL A 1 192 ? 24.582 0.730 -1.601 1.00 80.50 192 VAL A O 1
ATOM 1573 N N . ASP A 1 193 ? 22.682 1.518 -2.495 1.00 72.00 193 ASP A N 1
ATOM 1574 C CA . ASP A 1 193 ? 23.165 1.572 -3.881 1.00 72.00 193 ASP A CA 1
ATOM 1575 C C . ASP A 1 193 ? 24.019 2.813 -4.207 1.00 72.00 193 ASP A C 1
ATOM 1577 O O . ASP A 1 193 ? 24.378 3.048 -5.365 1.00 72.00 193 ASP A O 1
ATOM 1581 N N . GLY A 1 194 ? 24.362 3.626 -3.199 1.00 71.94 194 GLY A N 1
ATOM 1582 C CA . GLY A 1 194 ? 25.275 4.766 -3.351 1.00 71.94 194 GLY A CA 1
ATOM 1583 C C . GLY A 1 194 ? 24.802 5.831 -4.351 1.00 71.94 194 GLY A C 1
ATOM 1584 O O . GLY A 1 194 ? 25.620 6.583 -4.874 1.00 71.94 194 GLY A O 1
ATOM 1585 N N . GLY A 1 195 ? 23.497 5.883 -4.645 1.00 65.94 195 GLY A N 1
ATOM 1586 C CA . GLY A 1 195 ? 22.907 6.803 -5.623 1.00 65.94 195 GLY A CA 1
ATOM 1587 C C . GLY A 1 195 ? 22.987 6.341 -7.082 1.00 65.94 195 GLY A C 1
ATOM 1588 O O . GLY A 1 195 ? 22.648 7.120 -7.975 1.00 65.94 195 GLY A O 1
ATOM 1589 N N . THR A 1 196 ? 23.407 5.101 -7.353 1.00 66.94 196 THR A N 1
ATOM 1590 C CA . THR A 1 196 ? 23.287 4.541 -8.705 1.00 66.94 196 THR A CA 1
ATOM 1591 C C . THR A 1 196 ? 21.813 4.284 -9.047 1.00 66.94 196 THR A C 1
ATOM 1593 O O . THR A 1 196 ? 21.035 3.877 -8.182 1.00 66.94 196 THR A O 1
ATOM 1596 N N . PRO A 1 197 ? 21.371 4.576 -10.283 1.00 64.06 197 PRO A N 1
ATOM 1597 C CA . PRO A 1 197 ? 19.976 4.401 -10.660 1.00 64.06 197 PRO A CA 1
ATOM 1598 C C . PRO A 1 197 ? 19.575 2.922 -10.588 1.00 64.06 197 PRO A C 1
ATOM 1600 O O . PRO A 1 197 ? 20.185 2.070 -11.241 1.00 64.06 197 PRO A O 1
ATOM 1603 N N . VAL A 1 198 ? 18.496 2.665 -9.837 1.00 61.81 198 VAL A N 1
ATOM 1604 C CA . VAL A 1 198 ? 17.884 1.355 -9.520 1.00 61.81 198 VAL A CA 1
ATOM 1605 C C . VAL A 1 198 ? 17.781 0.424 -10.735 1.00 61.81 198 VAL A C 1
ATOM 1607 O O . VAL A 1 198 ? 17.952 -0.785 -10.617 1.00 61.81 198 VAL A O 1
ATOM 1610 N N . LEU A 1 199 ? 17.573 0.996 -11.922 1.00 60.28 199 LEU A N 1
ATOM 1611 C CA . LEU A 1 199 ? 17.421 0.281 -13.191 1.00 60.28 199 LEU A CA 1
ATOM 1612 C C . LEU A 1 199 ? 18.639 -0.570 -13.585 1.00 60.28 199 LEU A C 1
ATOM 1614 O O . LEU A 1 199 ? 18.482 -1.550 -14.304 1.00 60.28 199 LEU A O 1
ATOM 1618 N N . THR A 1 200 ? 19.843 -0.235 -13.119 1.00 68.19 200 THR A N 1
ATOM 1619 C CA . THR A 1 200 ? 21.049 -1.029 -13.424 1.00 68.19 200 THR A CA 1
ATOM 1620 C C . THR A 1 200 ? 21.297 -2.165 -12.436 1.00 68.19 200 THR A C 1
ATOM 1622 O O . THR A 1 200 ? 22.053 -3.089 -12.741 1.00 68.19 200 THR A O 1
ATOM 1625 N N . ASN A 1 201 ? 20.647 -2.144 -11.271 1.00 73.69 201 ASN A N 1
ATOM 1626 C CA . ASN A 1 201 ? 20.870 -3.137 -10.234 1.00 73.69 201 ASN A CA 1
ATOM 1627 C C . ASN A 1 201 ? 19.801 -4.232 -10.296 1.00 73.69 201 ASN A C 1
ATOM 1629 O O . ASN A 1 201 ? 18.760 -4.171 -9.640 1.00 73.69 201 ASN A O 1
ATOM 1633 N N . THR A 1 202 ? 20.083 -5.287 -11.065 1.00 74.88 202 THR A N 1
ATOM 1634 C CA . THR A 1 202 ? 19.187 -6.446 -11.228 1.00 74.88 202 THR A CA 1
ATOM 1635 C C . THR A 1 202 ? 18.798 -7.081 -9.888 1.00 74.88 202 THR A C 1
ATOM 1637 O O . THR A 1 202 ? 17.704 -7.627 -9.758 1.00 74.88 202 THR A O 1
ATOM 1640 N N . ARG A 1 203 ? 19.666 -6.995 -8.866 1.00 72.75 203 ARG A N 1
ATOM 1641 C CA . ARG A 1 203 ? 19.372 -7.522 -7.525 1.00 72.75 203 ARG A CA 1
ATOM 1642 C C . ARG A 1 203 ? 18.304 -6.701 -6.826 1.00 72.75 203 ARG A C 1
ATOM 1644 O O . ARG A 1 203 ? 17.399 -7.284 -6.238 1.00 72.75 203 ARG A O 1
ATOM 1651 N N . LEU A 1 204 ? 18.396 -5.374 -6.901 1.00 70.69 204 LEU A N 1
ATOM 1652 C CA . LEU A 1 204 ? 17.410 -4.505 -6.274 1.00 70.69 204 LEU A CA 1
ATOM 1653 C C . LEU A 1 204 ? 16.049 -4.641 -6.960 1.00 70.69 204 LEU A C 1
ATOM 1655 O O . LEU A 1 204 ? 15.038 -4.779 -6.278 1.00 70.69 204 LEU A O 1
ATOM 1659 N N . PHE A 1 205 ? 16.041 -4.714 -8.293 1.00 73.69 205 PHE A N 1
ATOM 1660 C CA . PHE A 1 205 ? 14.832 -4.993 -9.065 1.00 73.69 205 PHE A CA 1
ATOM 1661 C C . PHE A 1 205 ? 14.173 -6.313 -8.636 1.00 73.69 205 PHE A C 1
ATOM 1663 O O . PHE A 1 205 ? 12.980 -6.345 -8.338 1.00 73.69 205 PHE A O 1
ATOM 1670 N N . ALA A 1 206 ? 14.955 -7.394 -8.525 1.00 78.69 206 ALA A N 1
ATOM 1671 C CA . ALA A 1 206 ? 14.445 -8.684 -8.069 1.00 78.69 206 ALA A CA 1
ATOM 1672 C C . ALA A 1 206 ? 13.886 -8.608 -6.640 1.00 78.69 206 ALA A C 1
ATOM 1674 O O . ALA A 1 206 ? 12.799 -9.120 -6.387 1.00 78.69 206 ALA A O 1
ATOM 1675 N N . VAL A 1 207 ? 14.587 -7.937 -5.718 1.00 76.75 207 VAL A N 1
ATOM 1676 C CA . VAL A 1 207 ? 14.120 -7.749 -4.336 1.00 76.75 207 VAL A CA 1
ATOM 1677 C C . VAL A 1 207 ? 12.823 -6.953 -4.306 1.00 76.75 207 VAL A C 1
ATOM 1679 O O . VAL A 1 207 ? 11.885 -7.386 -3.645 1.00 76.75 207 VAL A O 1
ATOM 1682 N N . GLN A 1 208 ? 12.730 -5.838 -5.029 1.00 75.19 208 GLN A N 1
ATOM 1683 C CA . GLN A 1 208 ? 11.526 -5.012 -5.070 1.00 75.19 208 GLN A CA 1
ATOM 1684 C C . GLN A 1 208 ? 10.339 -5.803 -5.627 1.00 75.19 208 GLN A C 1
ATOM 1686 O O . GLN A 1 208 ? 9.284 -5.858 -4.999 1.00 75.19 208 GLN A O 1
ATOM 1691 N N . HIS A 1 209 ? 10.535 -6.512 -6.737 1.00 76.88 209 HIS A N 1
ATOM 1692 C CA . HIS A 1 209 ? 9.477 -7.300 -7.360 1.00 76.88 209 HIS A CA 1
ATOM 1693 C C . HIS A 1 209 ? 9.038 -8.487 -6.485 1.00 76.88 209 HIS A C 1
ATOM 1695 O O . HIS A 1 209 ? 7.849 -8.803 -6.407 1.00 76.88 209 HIS A O 1
ATOM 1701 N N . TYR A 1 210 ? 9.973 -9.139 -5.788 1.00 78.50 210 TYR A N 1
ATOM 1702 C CA . TYR A 1 210 ? 9.656 -10.212 -4.842 1.00 78.50 210 TYR A CA 1
ATOM 1703 C C . TYR A 1 210 ? 8.924 -9.665 -3.612 1.00 78.50 210 TYR A C 1
ATOM 1705 O O . TYR A 1 210 ? 7.949 -10.245 -3.145 1.00 78.50 210 TYR A O 1
ATOM 1713 N N . THR A 1 211 ? 9.353 -8.506 -3.121 1.00 76.25 211 THR A N 1
ATOM 1714 C CA . THR A 1 211 ? 8.774 -7.833 -1.957 1.00 76.25 211 THR A CA 1
ATOM 1715 C C . THR A 1 211 ? 7.350 -7.359 -2.242 1.00 76.25 211 THR A C 1
ATOM 1717 O O . THR A 1 211 ? 6.462 -7.575 -1.428 1.00 76.25 211 THR A O 1
ATOM 1720 N N . GLU A 1 212 ? 7.086 -6.779 -3.411 1.00 75.12 212 GLU A N 1
ATOM 1721 C CA . GLU A 1 212 ? 5.749 -6.286 -3.762 1.00 75.12 212 GLU A CA 1
ATOM 1722 C C . GLU A 1 212 ? 4.742 -7.418 -4.017 1.00 75.12 212 GLU A C 1
ATOM 1724 O O . GLU A 1 212 ? 3.568 -7.275 -3.681 1.00 75.12 212 GLU A O 1
ATOM 1729 N N . ASN A 1 213 ? 5.183 -8.556 -4.566 1.00 76.00 213 ASN A N 1
ATOM 1730 C CA . ASN A 1 213 ? 4.271 -9.628 -4.980 1.00 76.00 213 ASN A CA 1
ATOM 1731 C C . ASN A 1 213 ? 4.176 -10.792 -3.984 1.00 76.00 213 ASN A C 1
ATOM 1733 O O . ASN A 1 213 ? 3.101 -11.362 -3.813 1.00 76.00 213 ASN A O 1
ATOM 1737 N N . VAL A 1 214 ? 5.272 -11.160 -3.313 1.00 74.94 214 VAL A N 1
ATOM 1738 C CA . VAL A 1 214 ? 5.331 -12.377 -2.482 1.00 74.94 214 VAL A CA 1
ATOM 1739 C C . VAL A 1 214 ? 4.958 -12.099 -1.028 1.00 74.94 214 VAL A C 1
ATOM 1741 O O . VAL A 1 214 ? 4.259 -12.902 -0.411 1.00 74.94 214 VAL A O 1
ATOM 1744 N N . LEU A 1 215 ? 5.352 -10.951 -0.469 1.00 71.75 215 LEU A N 1
ATOM 1745 C CA . LEU A 1 215 ? 5.030 -10.612 0.925 1.00 71.75 215 LEU A CA 1
ATOM 1746 C C . LEU A 1 215 ? 3.528 -10.496 1.211 1.00 71.75 215 LEU A C 1
ATOM 1748 O O . LEU A 1 215 ? 3.115 -10.987 2.261 1.00 71.75 215 LEU A O 1
ATOM 1752 N N . PRO A 1 216 ? 2.682 -9.929 0.328 1.00 70.25 216 PRO A N 1
ATOM 1753 C CA . PRO A 1 216 ? 1.240 -9.923 0.561 1.00 70.25 216 PRO A CA 1
ATOM 1754 C C . PRO A 1 216 ? 0.654 -11.337 0.627 1.00 70.25 216 PRO A C 1
ATOM 1756 O O . PRO A 1 216 ? -0.232 -11.595 1.437 1.00 70.25 216 PRO A O 1
ATOM 1759 N N . ILE A 1 217 ? 1.171 -12.261 -0.188 1.00 75.00 217 ILE A N 1
ATOM 1760 C CA . ILE A 1 217 ? 0.734 -13.663 -0.208 1.00 75.00 217 ILE A CA 1
ATOM 1761 C C . ILE A 1 217 ? 1.141 -14.353 1.097 1.00 75.00 217 ILE A C 1
ATOM 1763 O O . ILE A 1 217 ? 0.301 -14.967 1.753 1.00 75.00 217 ILE A O 1
ATOM 1767 N N . LEU A 1 218 ? 2.389 -14.164 1.536 1.00 74.00 218 LEU A N 1
ATOM 1768 C CA . LEU A 1 218 ? 2.872 -14.692 2.815 1.00 74.00 218 LEU A CA 1
ATOM 1769 C C . LEU A 1 218 ? 2.116 -14.098 4.008 1.00 74.00 218 LEU A C 1
ATOM 1771 O O . LEU A 1 218 ? 1.808 -14.810 4.958 1.00 74.00 218 LEU A O 1
ATOM 1775 N N . ALA A 1 219 ? 1.769 -12.811 3.964 1.00 68.31 219 ALA A N 1
ATOM 1776 C CA . ALA A 1 219 ? 0.978 -12.174 5.012 1.00 68.31 219 ALA A CA 1
ATOM 1777 C C . ALA A 1 219 ? -0.442 -12.757 5.100 1.00 68.31 219 ALA A C 1
ATOM 1779 O O . ALA A 1 219 ? -0.991 -12.863 6.197 1.00 68.31 219 ALA A O 1
ATOM 1780 N N . ILE A 1 220 ? -1.034 -13.162 3.971 1.00 73.25 220 ILE A N 1
ATOM 1781 C CA . ILE A 1 220 ? -2.325 -13.864 3.950 1.00 73.25 220 ILE A CA 1
ATOM 1782 C C . ILE A 1 220 ? -2.180 -15.262 4.552 1.00 73.25 220 ILE A C 1
ATOM 1784 O O . ILE A 1 220 ? -3.025 -15.656 5.353 1.00 73.25 220 ILE A O 1
ATOM 1788 N N . GLU A 1 221 ? -1.120 -15.988 4.203 1.00 77.62 221 GLU A N 1
ATOM 1789 C CA . GLU A 1 221 ? -0.879 -17.346 4.697 1.00 77.62 221 GLU A CA 1
ATOM 1790 C C . GLU A 1 221 ? -0.608 -17.371 6.206 1.00 77.62 221 GLU A C 1
ATOM 1792 O O . GLU A 1 221 ? -1.239 -18.137 6.928 1.00 77.62 221 GLU A O 1
ATOM 1797 N N . VAL A 1 222 ? 0.214 -16.447 6.712 1.00 71.88 222 VAL A N 1
ATOM 1798 C CA . VAL A 1 222 ? 0.456 -16.273 8.157 1.00 71.88 222 VAL A CA 1
ATOM 1799 C C . VAL A 1 222 ? -0.818 -15.855 8.904 1.00 71.88 222 VAL A C 1
ATOM 1801 O O . VAL A 1 222 ? -1.001 -16.204 10.068 1.00 71.88 222 VAL A O 1
ATOM 1804 N N . SER A 1 223 ? -1.725 -15.131 8.243 1.00 67.88 223 SER A N 1
ATOM 1805 C CA . SER A 1 223 ? -3.009 -14.717 8.824 1.00 67.88 223 SER A CA 1
ATOM 1806 C C . SER A 1 223 ? -4.039 -15.854 8.882 1.00 67.88 223 SER A C 1
ATOM 1808 O O . SER A 1 223 ? -5.026 -15.749 9.618 1.00 67.88 223 SER A O 1
ATOM 1810 N N . GLN A 1 224 ? -3.843 -16.956 8.145 1.00 77.00 224 GLN A N 1
ATOM 1811 C CA . GLN A 1 224 ? -4.759 -18.087 8.233 1.00 77.00 224 GLN A CA 1
ATOM 1812 C C . GLN A 1 224 ? -4.577 -18.803 9.580 1.00 77.00 224 GLN A C 1
ATOM 1814 O O . GLN A 1 224 ? -3.484 -19.276 9.893 1.00 77.00 224 GLN A O 1
ATOM 1819 N N . PRO A 1 225 ? -5.632 -18.904 10.409 1.00 67.06 225 PRO A N 1
ATOM 1820 C CA . PRO A 1 225 ? -5.542 -19.634 11.662 1.00 67.06 225 PRO A CA 1
ATOM 1821 C C . PRO A 1 225 ? -5.208 -21.091 11.349 1.00 67.06 225 PRO A C 1
ATOM 1823 O O . PRO A 1 225 ? -5.983 -21.763 10.667 1.00 67.06 225 PRO A O 1
ATOM 1826 N N . ASN A 1 226 ? -4.063 -21.560 11.857 1.00 77.06 226 ASN A N 1
ATOM 1827 C CA . ASN A 1 226 ? -3.618 -22.944 11.708 1.00 77.06 226 ASN A CA 1
ATOM 1828 C C . ASN A 1 226 ? -4.802 -23.892 11.925 1.00 77.06 226 ASN A C 1
ATOM 1830 O O . ASN A 1 226 ? -5.496 -23.800 12.943 1.00 77.06 226 ASN A O 1
ATOM 1834 N N . HIS A 1 227 ? -5.037 -24.794 10.970 1.00 78.94 227 HIS A N 1
ATOM 1835 C CA . HIS A 1 227 ? -6.160 -25.735 11.004 1.00 78.94 227 HIS A CA 1
ATOM 1836 C C . HIS A 1 227 ? -6.238 -26.500 12.339 1.00 78.94 227 HIS A C 1
ATOM 1838 O O . HIS A 1 227 ? -7.330 -26.746 12.855 1.00 78.94 227 HIS A O 1
ATOM 1844 N N . ASP A 1 228 ? -5.089 -26.763 12.959 1.00 79.12 228 ASP A N 1
ATOM 1845 C CA . ASP A 1 228 ? -4.974 -27.397 14.274 1.00 79.12 228 ASP A CA 1
ATOM 1846 C C . ASP A 1 228 ? -5.570 -26.560 15.412 1.00 79.12 228 ASP A C 1
ATOM 1848 O O . ASP A 1 228 ? -6.187 -27.095 16.333 1.00 79.12 228 ASP A O 1
ATOM 1852 N N . VAL A 1 229 ? -5.464 -25.231 15.338 1.00 75.69 229 VAL A N 1
ATOM 1853 C CA . VAL A 1 229 ? -6.076 -24.316 16.313 1.00 75.69 229 VAL A CA 1
ATOM 1854 C C . VAL A 1 229 ? -7.598 -24.361 16.191 1.00 75.69 229 VAL A C 1
ATOM 1856 O O . VAL A 1 229 ? -8.301 -24.360 17.203 1.00 75.69 229 VAL A O 1
ATOM 1859 N N . ILE A 1 230 ? -8.124 -24.466 14.968 1.00 78.19 230 ILE A N 1
ATOM 1860 C CA . ILE A 1 230 ? -9.567 -24.609 14.734 1.00 78.19 230 ILE A CA 1
ATOM 1861 C C . ILE A 1 230 ? -10.068 -25.954 15.276 1.00 78.19 230 ILE A C 1
ATOM 1863 O O . ILE A 1 230 ? -11.117 -25.998 15.926 1.00 78.19 230 ILE A O 1
ATOM 1867 N N . LEU A 1 231 ? -9.322 -27.040 15.052 1.00 83.38 231 LEU A N 1
ATOM 1868 C CA . LEU A 1 231 ? -9.664 -28.368 15.571 1.00 83.38 231 LEU A CA 1
ATOM 1869 C C . LEU A 1 231 ? -9.599 -28.411 17.103 1.00 83.38 231 LEU A C 1
ATOM 1871 O O . LEU A 1 231 ? -10.528 -28.913 17.735 1.00 83.38 231 LEU A O 1
ATOM 1875 N N . SER A 1 232 ? -8.588 -27.784 17.708 1.00 81.62 232 SER A N 1
ATOM 1876 C CA . SER A 1 232 ? -8.473 -27.626 19.162 1.00 81.62 232 SER A CA 1
ATOM 1877 C C . SER A 1 232 ? -9.649 -26.841 19.756 1.00 81.62 232 SER A C 1
ATOM 1879 O O . SER A 1 232 ? -10.230 -27.257 20.762 1.00 81.62 232 SER A O 1
ATOM 1881 N N . MET A 1 233 ? -10.064 -25.739 19.119 1.00 78.00 233 MET A N 1
ATOM 1882 C CA . MET A 1 233 ? -11.223 -24.966 19.581 1.00 78.00 233 MET A CA 1
ATOM 1883 C C . MET A 1 233 ? -12.540 -25.738 19.445 1.00 78.00 233 MET A C 1
ATOM 1885 O O . MET A 1 233 ? -13.422 -25.579 20.290 1.00 78.00 233 MET A O 1
ATOM 1889 N N . ARG A 1 234 ? -12.689 -26.578 18.411 1.00 81.94 234 ARG A N 1
ATOM 1890 C CA . ARG A 1 234 ? -13.859 -27.462 18.273 1.00 81.94 234 ARG A CA 1
ATOM 1891 C C . ARG A 1 234 ? -13.863 -28.569 19.325 1.00 81.94 234 ARG A C 1
ATOM 1893 O O . ARG A 1 234 ? -14.916 -28.817 19.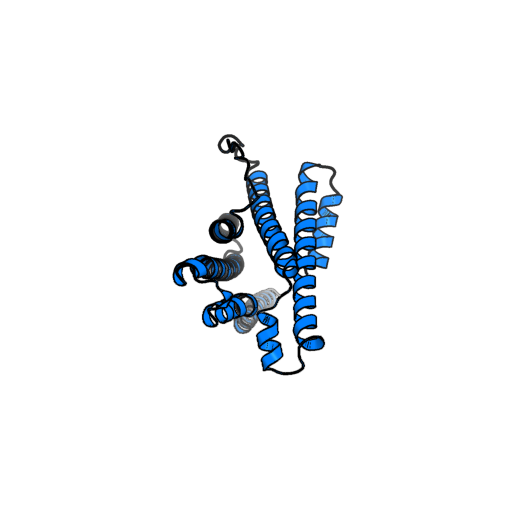902 1.00 81.94 234 ARG A O 1
ATOM 1900 N N . GLY A 1 235 ? -12.707 -29.162 19.620 1.00 87.19 235 GLY A N 1
ATOM 1901 C CA . GLY A 1 235 ? -12.562 -30.170 20.674 1.00 87.19 235 GLY A CA 1
ATOM 1902 C C . GLY A 1 235 ? -12.987 -29.639 22.044 1.00 87.19 235 GLY A C 1
ATOM 1903 O O . GLY A 1 235 ? -13.906 -30.177 22.655 1.00 87.19 235 GLY A O 1
ATOM 1904 N N . ALA A 1 236 ? -12.424 -28.502 22.466 1.00 82.25 236 ALA A N 1
ATOM 1905 C CA . ALA A 1 236 ? -12.744 -27.896 23.763 1.00 82.25 236 ALA A CA 1
ATOM 1906 C C . ALA A 1 236 ? -14.218 -27.462 23.891 1.00 82.25 236 ALA A C 1
ATOM 1908 O O . ALA A 1 236 ? -14.780 -27.459 24.986 1.00 82.25 236 ALA A O 1
ATOM 1909 N N . ARG A 1 237 ? -14.864 -27.085 22.778 1.00 85.81 237 ARG A N 1
ATOM 1910 C CA . ARG A 1 237 ? -16.295 -26.750 22.770 1.00 85.81 237 ARG A CA 1
ATOM 1911 C C . ARG A 1 237 ? -17.169 -27.986 22.962 1.00 85.81 237 ARG A C 1
ATOM 1913 O O . ARG A 1 237 ? -18.149 -27.918 23.694 1.00 85.81 237 ARG A O 1
ATOM 1920 N N . ASN A 1 238 ? -16.806 -29.095 22.324 1.00 87.56 238 ASN A N 1
ATOM 1921 C CA . ASN A 1 238 ? -17.545 -30.344 22.460 1.00 87.56 238 ASN A CA 1
ATOM 1922 C C . ASN A 1 238 ? -17.416 -30.915 23.878 1.00 87.56 238 ASN A C 1
ATOM 1924 O O . ASN A 1 238 ? -18.420 -31.338 24.439 1.00 87.56 238 ASN A O 1
ATOM 1928 N N . GLU A 1 239 ? -16.233 -30.845 24.494 1.00 88.12 239 GLU A N 1
ATOM 1929 C CA . GLU A 1 239 ? -16.049 -31.257 25.894 1.00 88.12 239 GLU A CA 1
ATOM 1930 C C . GLU A 1 239 ? -16.905 -30.429 26.862 1.00 88.12 239 GLU A C 1
ATOM 1932 O O . GLU A 1 239 ? -17.527 -30.985 27.764 1.00 88.12 239 GLU A O 1
ATOM 1937 N N . GLY A 1 240 ? -16.998 -29.110 26.652 1.00 86.19 240 GLY A N 1
ATOM 1938 C CA . GLY A 1 240 ? -17.854 -28.240 27.464 1.00 86.19 240 GLY A CA 1
ATOM 1939 C C . GLY A 1 240 ? -19.334 -28.623 27.393 1.00 86.19 240 GLY A C 1
ATOM 1940 O O . GLY A 1 240 ? -19.983 -28.730 28.432 1.00 86.19 240 GLY A O 1
ATOM 1941 N N . ASN A 1 241 ? -19.839 -28.894 26.186 1.00 89.00 241 ASN A N 1
ATOM 1942 C CA . ASN A 1 241 ? -21.227 -29.314 25.985 1.00 89.00 241 ASN A CA 1
ATOM 1943 C C . ASN A 1 241 ? -21.508 -30.681 26.632 1.00 89.00 241 ASN A C 1
ATOM 1945 O O . ASN A 1 241 ? -22.529 -30.838 27.289 1.00 89.00 241 ASN A O 1
ATOM 1949 N N . MET A 1 242 ? -20.578 -31.642 26.541 1.00 89.75 242 MET A N 1
ATOM 1950 C CA . MET A 1 242 ? -20.751 -32.952 27.187 1.00 89.75 242 MET A CA 1
ATOM 1951 C C . MET A 1 242 ? -20.824 -32.852 28.716 1.00 89.75 242 MET A C 1
ATOM 1953 O O . MET A 1 242 ? -21.535 -33.626 29.355 1.00 89.75 242 MET A O 1
ATOM 1957 N N . VAL A 1 243 ? -20.106 -31.901 29.320 1.00 90.19 243 VAL A N 1
ATOM 1958 C CA . VAL A 1 243 ? -20.161 -31.669 30.772 1.00 90.19 243 VAL A CA 1
ATOM 1959 C C . VAL A 1 243 ? -21.478 -31.007 31.193 1.00 90.19 243 VAL A C 1
ATOM 1961 O O . VAL A 1 243 ? -21.954 -31.276 32.298 1.00 90.19 243 VAL A O 1
ATOM 1964 N N . GLU A 1 244 ? -22.072 -30.154 30.356 1.00 90.62 244 GLU A N 1
ATOM 1965 C CA . GLU A 1 244 ? -23.417 -29.615 30.607 1.00 90.62 244 GLU A CA 1
ATOM 1966 C C . GLU A 1 244 ? -24.492 -30.695 30.474 1.00 90.62 244 GLU A C 1
ATOM 1968 O O . GLU A 1 244 ? -25.253 -30.890 31.422 1.00 90.62 244 GLU A O 1
ATOM 1973 N N . ASP A 1 245 ? -24.470 -31.474 29.391 1.00 91.56 245 ASP A N 1
ATOM 1974 C CA . ASP A 1 245 ? -25.430 -32.560 29.158 1.00 91.56 245 ASP A CA 1
ATOM 1975 C C . ASP A 1 245 ? -25.387 -33.606 30.290 1.00 91.56 245 ASP A C 1
ATOM 1977 O O . ASP A 1 245 ? -26.422 -34.055 30.790 1.00 91.56 245 ASP A O 1
ATOM 1981 N N . ALA A 1 246 ? -24.187 -33.956 30.773 1.00 91.31 246 ALA A N 1
ATOM 1982 C CA . ALA A 1 246 ? -24.019 -34.882 31.895 1.00 91.31 246 ALA A CA 1
ATOM 1983 C C . ALA A 1 246 ? -24.572 -34.328 33.222 1.00 91.31 246 ALA A C 1
ATOM 1985 O O . ALA A 1 246 ? -25.088 -35.083 34.050 1.00 91.31 246 ALA A O 1
ATOM 1986 N N . LYS A 1 247 ? -24.488 -33.009 33.444 1.00 92.62 247 LYS A N 1
ATOM 1987 C CA . LYS A 1 247 ? -25.100 -32.364 34.618 1.00 92.62 247 LYS A CA 1
ATOM 1988 C C . LYS A 1 247 ? -26.619 -32.329 34.520 1.00 92.62 247 LYS A C 1
ATOM 1990 O O . LYS A 1 247 ? -27.278 -32.365 35.559 1.00 92.62 247 LYS A O 1
ATOM 1995 N N . GLU A 1 248 ? -27.163 -32.244 33.312 1.00 92.44 248 GLU A N 1
ATOM 1996 C CA . GLU A 1 248 ? -28.603 -32.208 33.073 1.00 92.44 248 GLU A CA 1
ATOM 1997 C C . GLU A 1 248 ? -29.237 -33.594 33.267 1.00 92.44 248 GLU A C 1
ATOM 1999 O O . GLU A 1 248 ? -30.247 -33.697 33.961 1.00 92.44 248 GLU A O 1
ATOM 2004 N N . MET A 1 249 ? -28.569 -34.671 32.828 1.00 92.06 249 MET A N 1
ATOM 2005 C CA . MET A 1 249 ? -28.991 -36.057 33.111 1.00 92.06 249 MET A CA 1
ATOM 2006 C C . MET A 1 249 ? -29.039 -36.403 34.603 1.00 92.06 249 MET A C 1
ATOM 2008 O O . MET A 1 249 ? -29.839 -37.235 35.011 1.00 92.06 249 MET A O 1
ATOM 2012 N N . HIS A 1 250 ? -28.198 -35.786 35.436 1.00 91.25 250 HIS A N 1
ATOM 2013 C CA . HIS A 1 250 ? -28.211 -36.043 36.880 1.00 91.25 250 HIS A CA 1
ATOM 2014 C C . HIS A 1 250 ? -29.312 -35.287 37.642 1.00 91.25 250 HIS A C 1
ATOM 2016 O O . HIS A 1 250 ? -29.478 -35.519 38.840 1.00 91.25 250 HIS A O 1
ATOM 2022 N N . ARG A 1 251 ? -30.040 -34.369 36.990 1.00 91.00 251 ARG A N 1
ATOM 2023 C CA . ARG A 1 251 ? -31.132 -33.600 37.614 1.00 91.00 251 ARG A CA 1
ATOM 2024 C C . ARG A 1 251 ? -32.528 -34.168 37.354 1.00 91.00 251 ARG A C 1
ATOM 2026 O O . ARG A 1 251 ? -33.454 -33.739 38.038 1.00 91.00 251 ARG A O 1
ATOM 2033 N N . THR A 1 252 ? -32.676 -35.073 36.390 1.00 86.50 252 THR A N 1
ATOM 2034 C CA . THR A 1 252 ? -33.921 -35.800 36.076 1.00 86.50 252 THR A CA 1
ATOM 2035 C C . THR A 1 252 ? -33.990 -37.124 36.812 1.00 86.50 252 THR A C 1
ATOM 2037 O O . THR A 1 252 ? -35.074 -37.427 37.353 1.00 86.50 252 THR A O 1
#

Organism: NCBI:txid109636

Foldseek 3Di:
DLVVVLVVQVVVQVVDPDPLSVLLNVLVVLLVVLVVLQVVLVVVLCCCLCPVQPPDPVSSVVSVLVDDPVSCVSNVVSVVSNLVSVLVNLVSCVVVVVPVPDPDPDDPPDPPDDDDDDPPPPVVVLVVLLVSLVVSLVSLLVSLVVVLVVLVVVLVPPPPPPPVSVLVNVLSNVLSVLVSVLSVVVSCVCVVVVNDPCSVDPPSVVVNVCSVPVSVVVSVVVSPDPVVVVVVVVVVVVVVVVVVVVVVVVVD